Protein AF-A0A3D4UZE2-F1 (afdb_monomer_lite)

Radius of gyration: 35.4 Å; chains: 1; bounding box: 79×52×105 Å

pLDDT: mean 75.67, std 17.67, range [33.53, 96.75]

Structure (mmCIF, N/CA/C/O backbone):
data_AF-A0A3D4UZE2-F1
#
_entry.id   AF-A0A3D4UZE2-F1
#
loop_
_atom_site.group_PDB
_atom_site.id
_atom_site.type_symbol
_atom_site.label_atom_id
_atom_site.label_alt_id
_atom_site.label_comp_id
_atom_site.label_asym_id
_atom_site.label_entity_id
_atom_site.label_seq_id
_atom_site.pdbx_PDB_ins_code
_atom_site.Cartn_x
_atom_site.Cartn_y
_atom_site.Cartn_z
_atom_site.occupancy
_atom_site.B_iso_or_equiv
_atom_site.auth_seq_id
_atom_site.auth_comp_id
_atom_site.auth_asym_id
_atom_site.auth_atom_id
_atom_site.pdbx_PDB_model_num
ATOM 1 N N . MET A 1 1 ? -0.664 -8.546 67.412 1.00 40.94 1 MET A N 1
ATOM 2 C CA . MET A 1 1 ? -1.038 -7.892 66.141 1.00 40.94 1 MET A CA 1
ATOM 3 C C . MET A 1 1 ? -1.901 -8.887 65.388 1.00 40.94 1 MET A C 1
ATOM 5 O O . MET A 1 1 ? -1.570 -10.061 65.392 1.00 40.94 1 MET A O 1
ATOM 9 N N . SER A 1 2 ? -3.060 -8.429 64.946 1.00 35.88 2 SER A N 1
ATOM 10 C CA . SER A 1 2 ? -4.273 -9.173 64.600 1.00 35.88 2 SER A CA 1
ATOM 11 C C . SER A 1 2 ? -4.168 -10.153 63.427 1.00 35.88 2 SER A C 1
ATOM 13 O O . SER A 1 2 ? -3.567 -9.848 62.402 1.00 35.88 2 SER A O 1
ATOM 15 N N . ASP A 1 3 ? -4.858 -11.278 63.619 1.00 46.62 3 ASP A N 1
ATOM 16 C CA . ASP A 1 3 ? -5.467 -12.181 62.633 1.00 46.62 3 ASP A CA 1
ATOM 17 C C . ASP A 1 3 ? -6.435 -11.431 61.687 1.00 46.62 3 ASP A C 1
ATOM 19 O O . ASP A 1 3 ? -6.849 -10.333 62.048 1.00 46.62 3 ASP A O 1
ATOM 23 N N . PHE A 1 4 ? -6.775 -11.999 60.519 1.00 36.69 4 PHE A N 1
ATOM 24 C CA . PHE A 1 4 ? -8.114 -11.986 59.884 1.00 36.69 4 PHE A CA 1
ATOM 25 C C . PHE A 1 4 ? -8.069 -12.527 58.436 1.00 36.69 4 PHE A C 1
ATOM 27 O O . PHE A 1 4 ? -7.821 -11.793 57.481 1.00 36.69 4 PHE A O 1
ATOM 34 N N . VAL A 1 5 ? -8.371 -13.826 58.311 1.00 39.75 5 VAL A N 1
ATOM 35 C CA . VAL A 1 5 ? -9.307 -14.506 57.375 1.00 39.75 5 VAL A CA 1
ATOM 36 C C . VAL A 1 5 ? -8.745 -15.884 56.996 1.00 39.75 5 VAL A C 1
ATOM 38 O O . VAL A 1 5 ? -8.094 -16.082 55.972 1.00 39.75 5 VAL A O 1
ATOM 41 N N . SER A 1 6 ? -9.039 -16.852 57.865 1.00 43.53 6 SER A N 1
ATOM 42 C CA . SER A 1 6 ? -8.991 -18.290 57.616 1.00 43.53 6 SER A CA 1
ATOM 43 C C . SER A 1 6 ? -10.393 -18.805 57.260 1.00 43.53 6 SER A C 1
ATOM 45 O O . SER A 1 6 ? -11.418 -18.256 57.667 1.00 43.53 6 SER A O 1
ATOM 47 N N . VAL A 1 7 ? -10.421 -19.852 56.438 1.00 47.06 7 VAL A N 1
ATOM 48 C CA . VAL A 1 7 ? -11.611 -20.551 55.936 1.00 47.06 7 VAL A CA 1
ATOM 49 C C . VAL A 1 7 ? -12.305 -21.304 57.079 1.00 47.06 7 VAL A C 1
ATOM 51 O O . VAL A 1 7 ? -11.674 -22.124 57.739 1.00 47.06 7 VAL A O 1
ATOM 54 N N . ILE A 1 8 ? -13.607 -21.076 57.285 1.00 46.38 8 ILE A N 1
ATOM 55 C CA . ILE A 1 8 ? -14.438 -21.847 58.225 1.00 46.38 8 ILE A CA 1
ATOM 56 C C . ILE A 1 8 ? -15.387 -22.746 57.426 1.00 46.38 8 ILE A C 1
ATOM 58 O O . ILE A 1 8 ? -16.288 -22.264 56.740 1.00 46.38 8 ILE A O 1
ATOM 62 N N . THR A 1 9 ? -15.206 -24.061 57.531 1.00 47.00 9 THR A N 1
ATOM 63 C CA . THR A 1 9 ? -16.204 -25.066 57.130 1.00 47.00 9 THR A CA 1
ATOM 64 C C . THR A 1 9 ? -17.228 -25.280 58.255 1.00 47.00 9 THR A C 1
ATOM 66 O O . THR A 1 9 ? -16.824 -25.350 59.417 1.00 47.00 9 THR A O 1
ATOM 69 N N . PRO A 1 10 ? -18.535 -25.402 57.958 1.00 45.56 10 PRO A N 1
ATOM 70 C CA . PRO A 1 10 ? -19.571 -25.539 58.981 1.00 45.56 10 PRO A CA 1
ATOM 71 C C . PRO A 1 10 ? -19.614 -26.941 59.614 1.00 45.56 10 PRO A C 1
ATOM 73 O O . PRO A 1 10 ? -19.421 -27.955 58.948 1.00 45.56 10 PRO A O 1
ATOM 76 N N . ASN A 1 11 ? -19.890 -26.953 60.919 1.00 48.25 11 ASN A N 1
ATOM 77 C CA . ASN A 1 11 ? -19.971 -28.113 61.808 1.00 48.25 11 ASN A CA 1
ATOM 78 C C . ASN A 1 11 ? -21.317 -28.859 61.640 1.00 48.25 11 ASN A C 1
ATOM 80 O O . ASN A 1 11 ? -22.344 -28.219 61.416 1.00 48.25 11 ASN A O 1
ATOM 84 N N . THR A 1 12 ? -21.325 -30.191 61.746 1.00 46.25 12 THR A N 1
ATOM 85 C CA . THR A 1 12 ? -22.449 -31.077 61.354 1.00 46.25 12 THR A CA 1
ATOM 86 C C . THR A 1 12 ? -23.267 -31.660 62.515 1.00 46.25 12 THR A C 1
ATOM 88 O O . THR A 1 12 ? -23.916 -32.686 62.332 1.00 46.25 12 THR A O 1
ATOM 91 N N . ASP A 1 13 ? -23.274 -31.043 63.697 1.00 46.16 13 ASP A N 1
ATOM 92 C CA . ASP A 1 13 ? -24.052 -31.535 64.845 1.00 46.16 13 ASP A CA 1
ATOM 93 C C . ASP A 1 13 ? -25.051 -30.473 65.343 1.00 46.16 13 ASP A C 1
ATOM 95 O O . ASP A 1 13 ? -24.675 -29.329 65.602 1.00 46.16 13 ASP A O 1
ATOM 99 N N . LEU A 1 14 ? -26.338 -30.838 65.409 1.00 51.81 14 LEU A N 1
ATOM 100 C CA . LEU A 1 14 ? -27.486 -29.939 65.623 1.00 51.81 14 LEU A CA 1
ATOM 101 C C . LEU A 1 14 ? -28.420 -30.381 66.763 1.00 51.81 14 LEU A C 1
ATOM 103 O O . LEU A 1 14 ? -29.580 -29.970 66.797 1.00 51.81 14 LEU A O 1
ATOM 107 N N . THR A 1 15 ? -27.960 -31.177 67.729 1.00 44.72 15 THR A N 1
ATOM 108 C CA . THR A 1 15 ? -28.804 -31.521 68.887 1.00 44.72 15 THR A CA 1
ATOM 109 C C . THR A 1 15 ? -28.366 -30.804 70.161 1.00 44.72 15 THR A C 1
ATOM 111 O O . THR A 1 15 ? -27.545 -31.317 70.916 1.00 44.72 15 THR A O 1
ATOM 114 N N . VAL A 1 16 ? -28.969 -29.643 70.442 1.00 45.28 16 VAL A N 1
ATOM 115 C CA . VAL A 1 16 ? -29.020 -29.063 71.797 1.00 45.28 16 VAL A CA 1
ATOM 116 C C . VAL A 1 16 ? -30.455 -28.631 72.101 1.00 45.28 16 VAL A C 1
ATOM 118 O O . VAL A 1 16 ? -31.067 -27.889 71.336 1.00 45.28 16 VAL A O 1
ATOM 121 N N . ALA A 1 17 ? -30.986 -29.153 73.208 1.00 40.53 17 ALA A N 1
ATOM 122 C CA . ALA A 1 17 ? -32.319 -28.878 73.726 1.00 40.53 17 ALA A CA 1
ATOM 123 C C . ALA A 1 17 ? -32.398 -27.495 74.399 1.00 40.53 17 ALA A C 1
ATOM 125 O O . ALA A 1 17 ? -31.456 -27.056 75.056 1.00 40.53 17 ALA A O 1
ATOM 126 N N . ASP A 1 18 ? -33.546 -26.844 74.214 1.00 46.62 18 ASP A N 1
ATOM 127 C CA . ASP A 1 18 ? -33.906 -25.507 74.692 1.00 46.62 18 ASP A CA 1
ATOM 128 C C . ASP A 1 18 ? -33.905 -25.417 76.232 1.00 46.62 18 ASP A C 1
ATOM 130 O O . ASP A 1 18 ? -34.499 -26.255 76.914 1.00 46.62 18 ASP A O 1
ATOM 134 N N . PHE A 1 19 ? -33.247 -24.396 76.783 1.00 43.22 19 PHE A N 1
ATOM 135 C CA . PHE A 1 19 ? -33.222 -24.096 78.214 1.00 43.22 19 PHE A CA 1
ATOM 136 C C . PHE A 1 19 ? -33.948 -22.761 78.429 1.00 43.22 19 PHE A C 1
ATOM 138 O O . PHE A 1 19 ? -33.404 -21.715 78.082 1.00 43.22 19 PHE A O 1
ATOM 145 N N . ASP A 1 20 ? -35.166 -22.841 78.995 1.00 49.12 20 ASP A N 1
ATOM 146 C CA . ASP A 1 20 ? -35.721 -21.949 80.044 1.00 49.12 20 ASP A CA 1
ATOM 147 C C . ASP A 1 20 ? -37.202 -21.497 79.906 1.00 49.12 20 ASP A C 1
ATOM 149 O O . ASP A 1 20 ? -37.584 -20.406 80.330 1.00 49.12 20 ASP A O 1
ATOM 153 N N . GLY A 1 21 ? -38.102 -22.331 79.360 1.00 54.25 21 GLY A N 1
ATOM 154 C CA . GLY A 1 21 ? -39.552 -22.194 79.622 1.00 54.25 21 GLY A CA 1
ATOM 155 C C . GLY A 1 21 ? -40.217 -20.877 79.175 1.00 54.25 21 GLY A C 1
ATOM 156 O O . GLY A 1 21 ? -41.288 -20.520 79.673 1.00 54.25 21 GLY A O 1
ATOM 157 N N . ARG A 1 22 ? -39.616 -20.157 78.223 1.00 48.03 22 ARG A N 1
ATOM 158 C CA . ARG A 1 22 ? -40.170 -18.986 77.523 1.00 48.03 22 ARG A CA 1
ATOM 159 C C . ARG A 1 22 ? -39.874 -19.156 76.028 1.00 48.03 22 ARG A C 1
ATOM 161 O O . ARG A 1 22 ? -38.718 -19.258 75.648 1.00 48.03 22 ARG A O 1
ATOM 168 N N . GLY A 1 23 ? -40.912 -19.232 75.191 1.00 47.78 23 GLY A N 1
ATOM 169 C CA . GLY A 1 23 ? -40.798 -19.652 73.785 1.00 47.78 23 GLY A CA 1
ATOM 170 C C . GLY A 1 23 ? -39.830 -18.802 72.933 1.00 47.78 23 GLY A C 1
ATOM 171 O O . GLY A 1 23 ? -39.961 -17.575 72.914 1.00 47.78 23 GLY A O 1
ATOM 172 N N . PRO A 1 24 ? -38.889 -19.411 72.185 1.00 42.28 24 PRO A N 1
ATOM 173 C CA . PRO A 1 24 ? -37.858 -18.675 71.455 1.00 42.28 24 PRO A CA 1
ATOM 174 C C . PRO A 1 24 ? -38.358 -18.081 70.119 1.00 42.28 24 PRO A C 1
ATOM 176 O O . PRO A 1 24 ? -38.278 -18.685 69.055 1.00 42.28 24 PRO A O 1
ATOM 179 N N . GLY A 1 25 ? -38.839 -16.836 70.203 1.00 45.84 25 GLY A N 1
ATOM 180 C CA . GLY A 1 25 ? -38.939 -15.815 69.135 1.00 45.84 25 GLY A CA 1
ATOM 181 C C . GLY A 1 25 ? -38.760 -14.383 69.682 1.00 45.84 25 GLY A C 1
ATOM 182 O O . GLY A 1 25 ? -38.906 -13.396 68.967 1.00 45.84 25 GLY A O 1
ATOM 183 N N . THR A 1 26 ? -38.446 -14.282 70.977 1.00 49.28 26 THR A N 1
ATOM 184 C CA . THR A 1 26 ? -38.425 -13.072 71.811 1.00 49.28 26 THR A CA 1
ATOM 185 C C . THR A 1 26 ? -37.029 -12.779 72.382 1.00 49.28 26 THR A C 1
ATOM 187 O O . THR A 1 26 ? -36.910 -12.126 73.415 1.00 49.28 26 THR A O 1
ATOM 190 N N . SER A 1 27 ? -35.961 -13.273 71.744 1.00 47.19 27 SER A N 1
ATOM 191 C CA . SER A 1 27 ? -34.578 -12.983 72.151 1.00 47.19 27 SER A CA 1
ATOM 192 C C . SER A 1 27 ? -34.106 -11.641 71.582 1.00 47.19 27 SER A C 1
ATOM 194 O O . SER A 1 27 ? -34.244 -11.366 70.391 1.00 47.19 27 SER A O 1
ATOM 196 N N . THR A 1 28 ? -33.548 -10.800 72.451 1.00 47.91 28 THR A N 1
ATOM 197 C CA . THR A 1 28 ? -33.186 -9.394 72.212 1.00 47.91 28 THR A CA 1
ATOM 198 C C . THR A 1 28 ? -31.735 -9.180 71.760 1.00 47.91 28 THR A C 1
ATOM 200 O O . THR A 1 28 ? -31.223 -8.073 71.893 1.00 47.91 28 THR A O 1
ATOM 203 N N . ASN A 1 29 ? -31.066 -10.194 71.200 1.00 39.06 29 ASN A N 1
ATOM 204 C CA . ASN A 1 29 ? -29.722 -10.061 70.621 1.00 39.06 29 ASN A CA 1
ATOM 205 C C . ASN A 1 29 ? -29.715 -10.489 69.143 1.00 39.06 29 ASN A C 1
ATOM 207 O O . ASN A 1 29 ? -29.875 -11.665 68.821 1.00 39.06 29 ASN A O 1
ATOM 211 N N . LEU A 1 30 ? -29.521 -9.521 68.239 1.00 53.62 30 LEU A N 1
ATOM 212 C CA . LEU A 1 30 ? -29.340 -9.754 66.805 1.00 53.62 30 LEU A CA 1
ATOM 213 C C . LEU A 1 30 ? -27.935 -10.310 66.533 1.00 53.62 30 LEU A C 1
ATOM 215 O O . LEU A 1 30 ? -26.951 -9.591 66.677 1.00 53.62 30 LEU A O 1
ATOM 219 N N . SER A 1 31 ? -27.850 -11.544 66.039 1.00 43.22 31 SER A N 1
ATOM 220 C CA . SER A 1 31 ? -26.671 -12.035 65.317 1.00 43.22 31 SER A CA 1
ATOM 221 C C . SER A 1 31 ? -27.107 -12.621 63.976 1.00 43.22 31 SER A C 1
ATOM 223 O O . SER A 1 31 ? -27.187 -13.829 63.765 1.00 43.22 31 SER A O 1
ATOM 225 N N . THR A 1 32 ? -27.476 -11.730 63.058 1.00 53.12 32 THR A N 1
ATOM 226 C CA . THR A 1 32 ? -27.589 -12.042 61.631 1.00 53.12 32 THR A CA 1
ATOM 227 C C . THR A 1 32 ? -26.187 -12.018 61.031 1.00 53.12 32 THR A C 1
ATOM 229 O O . THR A 1 32 ? -25.699 -10.956 60.645 1.00 53.12 32 THR A O 1
ATOM 232 N N . GLY A 1 33 ? -25.534 -13.180 60.999 1.00 43.62 33 GLY A N 1
ATOM 233 C CA . GLY A 1 33 ? -24.255 -13.379 60.317 1.00 43.62 33 GLY A CA 1
ATOM 234 C C . GLY A 1 33 ? -24.342 -13.131 58.803 1.00 43.62 33 GLY A C 1
ATOM 235 O O . GLY A 1 33 ? -25.412 -13.214 58.199 1.00 43.62 33 GLY A O 1
ATOM 236 N N . ASP A 1 34 ? -23.189 -12.807 58.220 1.00 51.16 34 ASP A N 1
ATOM 237 C CA . ASP A 1 34 ? -22.900 -12.230 56.897 1.00 51.16 34 ASP A CA 1
ATOM 238 C C . ASP A 1 34 ? -23.260 -13.098 55.665 1.00 51.16 34 ASP A C 1
ATOM 240 O O . ASP A 1 34 ? -22.449 -13.360 54.782 1.00 51.16 34 ASP A O 1
ATOM 244 N N . ILE A 1 35 ? -24.504 -13.577 55.582 1.00 48.84 35 ILE A N 1
ATOM 245 C CA . ILE A 1 35 ? -25.019 -14.306 54.415 1.00 48.84 35 ILE A CA 1
ATOM 246 C C . ILE A 1 35 ? -26.407 -13.762 54.081 1.00 48.84 35 ILE A C 1
ATOM 248 O O . ILE A 1 35 ? -27.448 -14.352 54.380 1.00 48.84 35 ILE A O 1
ATOM 252 N N . ARG A 1 36 ? -26.448 -12.590 53.442 1.00 50.72 36 ARG A N 1
ATOM 253 C CA . ARG A 1 36 ? -27.694 -12.095 52.845 1.00 50.72 36 ARG A CA 1
ATOM 254 C C . ARG A 1 36 ? -28.029 -12.979 51.641 1.00 50.72 36 ARG A C 1
ATOM 256 O O . ARG A 1 36 ? -27.318 -12.952 50.637 1.00 50.72 36 ARG A O 1
ATOM 263 N N . ARG A 1 37 ? -29.123 -13.748 51.712 1.00 53.97 37 ARG A N 1
ATOM 264 C CA . ARG A 1 37 ? -29.708 -14.408 50.530 1.00 53.97 37 ARG A CA 1
ATOM 265 C C . ARG A 1 37 ? -29.979 -13.346 49.462 1.00 53.97 37 ARG A C 1
ATOM 267 O O . ARG A 1 37 ? -30.796 -12.452 49.669 1.00 53.97 37 ARG A O 1
ATOM 274 N N . LYS A 1 38 ? -29.289 -13.443 48.325 1.00 52.91 38 LYS A N 1
ATOM 275 C CA . LYS A 1 38 ? -29.580 -12.636 47.136 1.00 52.91 38 LYS A CA 1
ATOM 276 C C . LYS A 1 38 ? -30.930 -13.093 46.576 1.00 52.91 38 LYS A C 1
ATOM 278 O O . LYS A 1 38 ? -31.112 -14.275 46.297 1.00 52.91 38 LYS A O 1
ATOM 283 N N . TYR A 1 39 ? -31.882 -12.176 46.438 1.00 51.94 39 TYR A N 1
ATOM 284 C CA . TYR A 1 39 ? -33.164 -12.464 45.797 1.00 51.94 39 TYR A CA 1
ATOM 285 C C . TYR A 1 39 ? -32.958 -12.599 44.281 1.00 51.94 39 TYR A C 1
ATOM 287 O O . TYR A 1 39 ? -32.461 -11.679 43.635 1.00 51.94 39 TYR A O 1
ATOM 295 N N . ASN A 1 40 ? -33.321 -13.753 43.711 1.00 52.34 40 ASN A N 1
ATOM 296 C CA . ASN A 1 40 ? -33.312 -13.977 42.266 1.00 52.34 40 ASN A CA 1
ATOM 297 C C . ASN A 1 40 ? -34.583 -13.373 41.648 1.00 52.34 40 ASN A C 1
ATOM 299 O O . ASN A 1 40 ? -35.653 -13.977 41.699 1.00 52.34 40 ASN A O 1
ATOM 303 N N . PHE A 1 41 ? -34.464 -12.173 41.080 1.00 49.47 41 PHE A N 1
ATOM 304 C CA . PHE A 1 41 ? -35.552 -11.504 40.357 1.00 49.47 41 PHE A CA 1
ATOM 305 C C . PHE A 1 41 ? -35.602 -11.859 38.863 1.00 49.47 41 PHE A C 1
ATOM 307 O O . PHE A 1 41 ? -36.464 -11.342 38.158 1.00 49.47 41 PHE A O 1
ATOM 314 N N . GLY A 1 42 ? -34.730 -12.750 38.372 1.00 58.66 42 GLY A N 1
ATOM 315 C CA . GLY A 1 42 ? -34.595 -13.048 36.942 1.00 58.66 42 GLY A CA 1
ATOM 316 C C . GLY A 1 42 ? -35.884 -13.531 36.269 1.00 58.66 42 GLY A C 1
ATOM 317 O O . GLY A 1 42 ? -36.120 -13.209 35.111 1.00 58.66 42 GLY A O 1
ATOM 318 N N . SER A 1 43 ? -36.762 -14.230 36.996 1.00 55.06 43 SER A N 1
ATOM 319 C CA . SER A 1 43 ? -38.064 -14.675 36.473 1.00 55.06 43 SER A CA 1
ATOM 320 C C . SER A 1 43 ? -39.180 -13.632 36.603 1.00 55.06 43 SER A C 1
ATOM 322 O O . SER A 1 43 ? -40.114 -13.641 35.805 1.00 55.06 43 SER A O 1
ATOM 324 N N . ARG A 1 44 ? -39.082 -12.698 37.558 1.00 51.84 44 ARG A N 1
ATOM 325 C CA . ARG A 1 44 ? -40.130 -11.695 37.843 1.00 51.84 44 ARG A CA 1
ATOM 326 C C . ARG A 1 44 ? -40.057 -10.455 36.955 1.00 51.84 44 ARG A C 1
ATOM 328 O O . ARG A 1 44 ? -41.016 -9.700 36.883 1.00 51.84 44 ARG A O 1
ATOM 335 N N . VAL A 1 45 ? -38.949 -10.260 36.239 1.00 51.88 45 VAL A N 1
ATOM 336 C CA . VAL A 1 45 ? -38.840 -9.217 35.203 1.00 51.88 45 VAL A CA 1
ATOM 337 C C . VAL A 1 45 ? -39.753 -9.527 34.003 1.00 51.88 45 VAL A C 1
ATOM 339 O O . VAL A 1 45 ? -40.195 -8.607 33.327 1.00 51.88 45 VAL A O 1
ATOM 342 N N . SER A 1 46 ? -40.109 -10.801 33.783 1.00 50.28 46 SER A N 1
ATOM 343 C CA . SER A 1 46 ? -41.003 -11.226 32.692 1.00 50.28 46 SER A CA 1
ATOM 344 C C . SER A 1 46 ? -42.499 -10.962 32.933 1.00 50.28 46 SER A C 1
ATOM 346 O O . SER A 1 46 ? -43.285 -11.067 31.996 1.00 50.28 46 SER A O 1
ATOM 348 N N . GLU A 1 47 ? -42.898 -10.593 34.158 1.00 49.81 47 GLU A N 1
ATOM 349 C CA . GLU A 1 47 ? -44.294 -10.266 34.501 1.00 49.81 47 GLU A CA 1
ATOM 350 C C . GLU A 1 47 ? -44.667 -8.807 34.175 1.00 49.81 47 GLU A C 1
ATOM 352 O O . GLU A 1 47 ? -45.846 -8.450 34.192 1.00 49.81 47 GLU A O 1
ATOM 357 N N . LEU A 1 48 ? -43.690 -7.951 33.848 1.00 52.44 48 LEU A N 1
ATOM 358 C CA . LEU A 1 48 ? -43.970 -6.634 33.275 1.00 52.44 48 LEU A CA 1
ATOM 359 C C . LEU A 1 48 ? -44.435 -6.821 31.827 1.00 52.44 48 LEU A C 1
ATOM 361 O O . LEU A 1 48 ? -43.804 -7.544 31.066 1.00 52.44 48 LEU A O 1
ATOM 365 N N . SER A 1 49 ? -45.527 -6.158 31.443 1.00 56.81 49 SER A N 1
ATOM 366 C CA . SER A 1 49 ? -46.100 -6.161 30.091 1.00 56.81 49 SER A CA 1
ATOM 367 C C . SER A 1 49 ? -45.078 -5.717 29.024 1.00 56.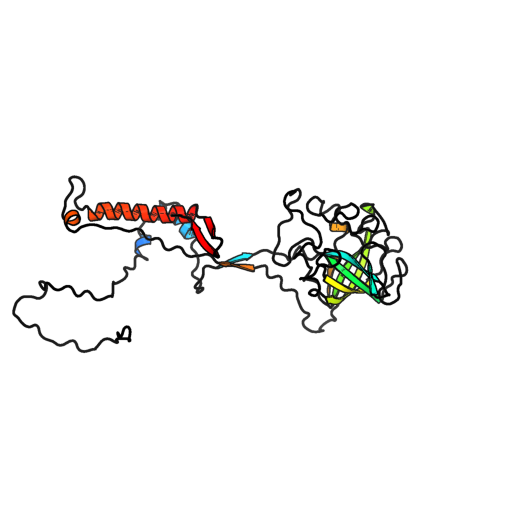81 49 SER A C 1
ATOM 369 O O . SER A 1 49 ? -45.055 -4.564 28.599 1.00 56.81 49 SER A O 1
ATOM 371 N N . ILE A 1 50 ? -44.252 -6.657 28.549 1.00 54.78 50 ILE A N 1
ATOM 372 C CA . ILE A 1 50 ? -43.339 -6.501 27.406 1.00 54.78 50 ILE A CA 1
ATOM 373 C C . ILE A 1 50 ? -44.039 -5.884 26.172 1.00 54.78 50 ILE A C 1
ATOM 375 O O . ILE A 1 50 ? -43.392 -5.090 25.488 1.00 54.78 50 ILE A O 1
ATOM 379 N N . PRO A 1 51 ? -45.330 -6.162 25.858 1.00 56.47 51 PRO A N 1
ATOM 380 C CA . PRO A 1 51 ? -45.980 -5.535 24.703 1.00 56.47 51 PRO A CA 1
ATOM 381 C C . PRO A 1 51 ? -46.296 -4.037 24.851 1.00 56.47 51 PRO A C 1
ATOM 383 O O . PRO A 1 51 ? -46.536 -3.395 23.831 1.00 56.47 51 PRO A O 1
ATOM 386 N N . GLN A 1 52 ? -46.311 -3.463 26.060 1.00 60.72 52 GLN A N 1
ATOM 387 C CA . GLN A 1 52 ? -46.620 -2.035 26.253 1.00 60.72 52 GLN A CA 1
ATOM 388 C C . GLN A 1 52 ? -45.396 -1.121 26.257 1.00 60.72 52 GLN A C 1
ATOM 390 O O . GLN A 1 52 ? -45.563 0.091 26.128 1.00 60.72 52 GLN A O 1
ATOM 395 N N . ASP A 1 53 ? -44.190 -1.669 26.390 1.00 56.81 53 ASP A N 1
ATOM 396 C CA . ASP A 1 53 ? -43.003 -0.862 26.636 1.00 56.81 53 ASP A CA 1
ATOM 397 C C . ASP A 1 53 ? -41.983 -0.994 25.483 1.00 56.81 53 ASP A C 1
ATOM 399 O O . ASP A 1 53 ? -41.342 -2.043 25.315 1.00 56.81 53 ASP A O 1
ATOM 403 N N . PRO A 1 54 ? -41.825 0.048 24.641 1.00 63.69 54 PRO A N 1
ATOM 404 C CA . PRO A 1 54 ? -40.936 0.008 23.481 1.00 63.69 54 PRO A CA 1
ATOM 405 C C . PRO A 1 54 ? -39.469 -0.238 23.866 1.00 63.69 54 PRO A C 1
ATOM 407 O O . PRO A 1 54 ? -38.716 -0.773 23.044 1.00 63.69 54 PRO A O 1
ATOM 410 N N . PHE A 1 55 ? -39.079 0.077 25.107 1.00 60.59 55 PHE A N 1
ATOM 411 C CA . PHE A 1 55 ? -37.742 -0.177 25.638 1.00 60.59 55 PHE A CA 1
ATOM 412 C C . PHE A 1 55 ? -37.453 -1.677 25.789 1.00 60.59 55 PHE A C 1
ATOM 414 O O . PHE A 1 55 ? -36.437 -2.164 25.290 1.00 60.59 55 PHE A O 1
ATOM 421 N N . PHE A 1 56 ? -38.367 -2.449 26.388 1.00 58.56 56 PHE A N 1
ATOM 422 C CA . PHE A 1 56 ? -38.178 -3.894 26.569 1.00 58.56 56 PHE A CA 1
ATOM 423 C C . PHE A 1 56 ? -38.223 -4.662 25.240 1.00 58.56 56 PHE A C 1
ATOM 425 O O . PHE A 1 56 ? -37.507 -5.655 25.085 1.00 58.56 56 PHE A O 1
ATOM 432 N N . ARG A 1 57 ? -38.966 -4.168 24.234 1.00 65.69 57 ARG A N 1
ATOM 433 C CA . ARG A 1 57 ? -38.914 -4.710 22.862 1.00 65.69 57 ARG A CA 1
ATOM 434 C C . ARG A 1 57 ? -37.528 -4.534 22.243 1.00 65.69 57 ARG A C 1
ATOM 436 O O . ARG A 1 57 ? -36.976 -5.503 21.722 1.00 65.69 57 ARG A O 1
ATOM 443 N N . PHE A 1 58 ? -36.951 -3.336 22.333 1.00 68.44 58 PHE A N 1
ATOM 444 C CA . PHE A 1 58 ? -35.601 -3.075 21.831 1.00 68.44 58 PHE A CA 1
ATOM 445 C C . PHE A 1 58 ? -34.548 -3.879 22.601 1.00 68.44 58 PHE A C 1
ATOM 447 O O . PHE A 1 58 ? -33.718 -4.539 21.982 1.00 68.44 58 PHE A O 1
ATOM 454 N N . LEU A 1 59 ? -34.635 -3.921 23.933 1.00 64.00 59 LEU A N 1
ATOM 455 C CA . LEU A 1 59 ? -33.713 -4.676 24.783 1.00 64.00 59 LEU A CA 1
ATOM 456 C C . LEU A 1 59 ? -33.757 -6.185 24.501 1.00 64.00 59 LEU A C 1
ATOM 458 O O . LEU A 1 59 ? -32.717 -6.835 24.531 1.00 64.00 59 LEU A O 1
ATOM 462 N N . SER A 1 60 ? -34.933 -6.740 24.178 1.00 66.25 60 SER A N 1
ATOM 463 C CA . SER A 1 60 ? -35.067 -8.151 23.784 1.00 66.25 60 SER A CA 1
ATOM 464 C C . SER A 1 60 ? -34.410 -8.459 22.432 1.00 66.25 60 SER A C 1
ATOM 466 O O . SER A 1 60 ? -33.833 -9.530 22.259 1.00 66.25 60 SER A O 1
ATOM 468 N N . GLN A 1 61 ? -34.454 -7.514 21.485 1.00 68.06 61 GLN A N 1
ATOM 469 C CA . GLN A 1 61 ? -33.830 -7.653 20.164 1.00 68.06 61 GLN A CA 1
ATOM 470 C C . GLN A 1 61 ? -32.324 -7.357 20.199 1.00 68.06 61 GLN A C 1
ATOM 472 O O . GLN A 1 61 ? -31.562 -7.955 19.444 1.00 68.06 61 GLN A O 1
ATOM 477 N N . ALA A 1 62 ? -31.888 -6.478 21.103 1.00 63.34 62 ALA A N 1
ATOM 478 C CA . ALA A 1 62 ? -30.490 -6.138 21.360 1.00 63.34 62 ALA A CA 1
ATOM 479 C C . ALA A 1 62 ? -29.874 -6.967 22.507 1.00 63.34 62 ALA A C 1
ATOM 481 O O . ALA A 1 62 ? -28.802 -6.625 23.015 1.00 63.34 62 ALA A O 1
ATOM 482 N N . ALA A 1 63 ? -30.544 -8.044 22.936 1.00 59.84 63 ALA A N 1
ATOM 483 C CA . ALA A 1 63 ? -30.091 -8.873 24.041 1.00 59.84 63 ALA A CA 1
ATOM 484 C C . ALA A 1 63 ? -28.733 -9.500 23.697 1.00 59.84 63 ALA A C 1
ATOM 486 O O . ALA A 1 63 ? -28.594 -10.299 22.768 1.00 59.84 63 ALA A O 1
ATOM 487 N N . LYS A 1 64 ? -27.707 -9.117 24.459 1.00 57.84 64 LYS A N 1
ATOM 488 C CA . LYS A 1 64 ? -26.347 -9.631 24.297 1.00 57.84 64 LYS A CA 1
ATOM 489 C C . LYS A 1 64 ? -26.326 -11.110 24.687 1.00 57.84 64 LYS A C 1
ATOM 491 O O . LYS A 1 64 ? -26.802 -11.477 25.760 1.00 57.84 64 LYS A O 1
ATOM 496 N N . LYS A 1 65 ? -25.762 -11.963 23.828 1.00 64.31 65 LYS A N 1
ATOM 497 C CA . LYS A 1 65 ? -25.509 -13.364 24.181 1.00 64.31 65 LYS A CA 1
ATOM 498 C C . LYS A 1 65 ? -24.383 -13.419 25.221 1.00 64.31 65 LYS A C 1
ATOM 500 O O . LYS A 1 65 ? -23.368 -12.748 25.017 1.00 64.31 65 LYS A O 1
ATOM 505 N N . PRO A 1 66 ? -24.538 -14.185 26.314 1.00 51.56 66 PRO A N 1
ATOM 506 C CA . PRO A 1 66 ? -23.471 -14.342 27.290 1.00 51.56 66 PRO A CA 1
ATOM 507 C C . PRO A 1 66 ? -22.251 -14.973 26.610 1.00 51.56 66 PRO A C 1
ATOM 509 O O . PRO A 1 66 ? -22.377 -15.921 25.838 1.00 51.56 66 PRO A O 1
ATOM 512 N N . THR A 1 67 ? -21.087 -14.389 26.863 1.00 54.38 67 THR A N 1
ATOM 513 C CA . THR A 1 67 ? -19.770 -14.869 26.436 1.00 54.38 67 THR A CA 1
ATOM 514 C C . THR A 1 67 ? -18.917 -14.913 27.699 1.00 54.38 67 THR A C 1
ATOM 516 O O . THR A 1 67 ? -19.007 -13.984 28.498 1.00 54.38 67 THR A O 1
ATOM 519 N N . ASP A 1 68 ? -18.114 -15.959 27.894 1.00 45.09 68 ASP A N 1
ATOM 520 C CA . ASP A 1 68 ? -17.327 -16.194 29.122 1.00 45.09 68 ASP A CA 1
ATOM 521 C C . ASP A 1 68 ? -16.135 -15.226 29.317 1.00 45.09 68 ASP A C 1
ATOM 523 O O . ASP A 1 68 ? -15.233 -15.488 30.111 1.00 45.09 68 ASP A O 1
ATOM 527 N N . ASP A 1 69 ? -16.100 -14.096 28.604 1.00 48.28 69 ASP A N 1
ATOM 528 C CA . ASP A 1 69 ? -15.036 -13.101 28.746 1.00 48.28 69 ASP A CA 1
ATOM 529 C C . ASP A 1 69 ? -15.354 -12.160 29.929 1.00 48.28 69 ASP A C 1
ATOM 531 O O . ASP A 1 69 ? -16.407 -11.513 29.926 1.00 48.28 69 ASP A O 1
ATOM 535 N N . PRO A 1 70 ? -14.474 -12.045 30.946 1.00 52.03 70 PRO A N 1
ATOM 536 C CA . PRO A 1 70 ? -14.670 -11.143 32.084 1.00 52.03 70 PRO A CA 1
ATOM 537 C C . PRO A 1 70 ? -14.663 -9.654 31.703 1.00 52.03 70 PRO A C 1
ATOM 539 O O . PRO A 1 70 ? -14.960 -8.810 32.550 1.00 52.03 70 PRO A O 1
ATOM 542 N N . GLN A 1 71 ? -14.321 -9.309 30.458 1.00 46.03 71 GLN A N 1
ATOM 543 C CA . GLN A 1 71 ? -14.353 -7.943 29.944 1.00 46.03 71 GLN A CA 1
ATOM 544 C C . GLN A 1 71 ? -15.283 -7.832 28.734 1.00 46.03 71 GLN A C 1
ATOM 546 O O . GLN A 1 71 ? -15.253 -8.656 27.821 1.00 46.03 71 GLN A O 1
ATOM 551 N N . PHE A 1 72 ? -16.084 -6.762 28.684 1.00 48.28 72 PHE A N 1
ATOM 552 C CA . PHE A 1 72 ? -16.912 -6.470 27.518 1.00 48.28 72 PHE A CA 1
ATOM 553 C C . PHE A 1 72 ? -16.019 -5.991 26.367 1.00 48.28 72 PHE A C 1
ATOM 555 O O . PHE A 1 72 ? -15.669 -4.816 26.297 1.00 48.28 72 PHE A O 1
ATOM 562 N N . LYS A 1 73 ? -15.627 -6.895 25.467 1.00 53.62 73 LYS A N 1
ATOM 563 C CA . LYS A 1 73 ? -14.889 -6.544 24.248 1.00 53.62 73 LYS A CA 1
ATOM 564 C C . LYS A 1 73 ? -15.858 -6.356 23.092 1.00 53.62 73 LYS A C 1
ATOM 566 O O . LYS A 1 73 ? -16.704 -7.214 22.841 1.00 53.62 73 LYS A O 1
ATOM 571 N N . TYR A 1 74 ? -15.720 -5.256 22.363 1.00 55.47 74 TYR A N 1
ATOM 572 C CA . TYR A 1 74 ? -16.335 -5.114 21.048 1.00 55.47 74 TYR A CA 1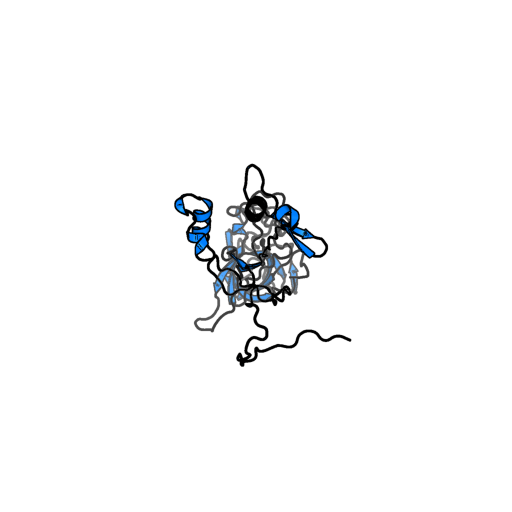
ATOM 573 C C . TYR A 1 74 ? -15.232 -5.178 19.999 1.00 55.47 74 TYR A C 1
ATOM 575 O O . TYR A 1 74 ? -14.266 -4.419 20.025 1.00 55.47 74 TYR A O 1
ATOM 583 N N . THR A 1 75 ? -15.363 -6.134 19.087 1.00 52.41 75 THR A N 1
ATOM 584 C CA . THR A 1 75 ? -14.494 -6.241 17.920 1.00 52.41 75 THR A CA 1
ATOM 585 C C . THR A 1 75 ? -15.060 -5.340 16.835 1.00 52.41 75 THR A C 1
ATOM 587 O O . THR A 1 75 ? -16.067 -5.682 16.208 1.00 52.41 75 THR A O 1
ATOM 590 N N . GLU A 1 76 ? -14.440 -4.187 16.603 1.00 54.62 76 GLU A N 1
ATOM 591 C CA . GLU A 1 76 ? -14.718 -3.428 15.387 1.00 54.62 76 GLU A CA 1
ATOM 592 C C . GLU A 1 76 ? -13.976 -4.106 14.229 1.00 54.62 76 GLU A C 1
ATOM 594 O O . GLU A 1 76 ? -12.768 -4.328 14.307 1.00 54.62 76 GLU A O 1
ATOM 599 N N . LYS A 1 77 ? -14.703 -4.474 13.168 1.00 54.09 77 LYS A N 1
ATOM 600 C CA . LYS A 1 77 ? -14.113 -5.031 11.948 1.00 54.09 77 LYS A CA 1
ATOM 601 C C . LYS A 1 77 ? -13.821 -3.891 10.979 1.00 54.09 77 LYS A C 1
ATOM 603 O O . LYS A 1 77 ? -14.742 -3.363 10.358 1.00 54.09 77 LYS A O 1
ATOM 608 N N . ARG A 1 78 ? -12.545 -3.563 10.797 1.00 56.88 78 ARG A N 1
ATOM 609 C CA . ARG A 1 78 ? -12.063 -2.622 9.779 1.00 56.88 78 ARG A CA 1
ATOM 610 C C . ARG A 1 78 ? -11.412 -3.403 8.633 1.00 56.88 78 ARG A C 1
ATOM 612 O O . ARG A 1 78 ? -10.229 -3.718 8.717 1.00 56.88 78 ARG A O 1
ATOM 619 N N . PRO A 1 79 ? -12.158 -3.785 7.579 1.00 52.09 79 PRO A N 1
ATOM 620 C CA . PRO A 1 79 ? -11.562 -4.478 6.441 1.00 52.09 79 PRO A CA 1
ATOM 621 C C . PRO A 1 79 ? -10.557 -3.566 5.720 1.00 52.09 79 PRO A C 1
ATOM 623 O O . PRO A 1 79 ? -10.898 -2.442 5.358 1.00 52.09 79 PRO A O 1
ATOM 626 N N . SER A 1 80 ? -9.336 -4.059 5.508 1.00 55.19 80 SER A N 1
ATOM 627 C CA . SER A 1 80 ? -8.244 -3.352 4.814 1.00 55.19 80 SER A CA 1
ATOM 628 C C . SER A 1 80 ? -7.801 -4.079 3.524 1.00 55.19 80 SER A C 1
ATOM 630 O O . SER A 1 80 ? -6.960 -3.597 2.763 1.00 55.19 80 SER A O 1
ATOM 632 N N . PHE A 1 81 ? -8.457 -5.198 3.178 1.00 54.50 81 PHE A N 1
ATOM 633 C CA . PHE A 1 81 ? -8.118 -6.041 2.021 1.00 54.50 81 PHE A CA 1
ATOM 634 C C . PHE A 1 81 ? -8.105 -5.308 0.667 1.00 54.50 81 PHE A C 1
ATOM 636 O O . PHE A 1 81 ? -7.428 -5.745 -0.258 1.00 54.50 81 PHE A O 1
ATOM 643 N N . ASN A 1 82 ? -8.827 -4.197 0.547 1.00 55.94 82 ASN A N 1
ATOM 644 C CA . ASN A 1 82 ? -8.968 -3.389 -0.663 1.00 55.94 82 ASN A CA 1
ATOM 645 C C . ASN A 1 82 ? -7.904 -2.287 -0.826 1.00 55.94 82 ASN A C 1
ATOM 647 O O . ASN A 1 82 ? -7.900 -1.625 -1.859 1.00 55.94 82 ASN A O 1
ATOM 651 N N . LYS A 1 83 ? -7.011 -2.074 0.150 1.00 69.75 83 LYS A N 1
ATOM 652 C CA . LYS A 1 83 ? -6.029 -0.973 0.114 1.00 69.75 83 LYS A CA 1
ATOM 653 C C . LYS A 1 83 ? -4.588 -1.396 -0.160 1.00 69.75 83 LYS A C 1
ATOM 655 O O . LYS A 1 83 ? -3.695 -0.596 0.036 1.00 69.75 83 LYS A O 1
ATOM 660 N N . ARG A 1 84 ? -4.333 -2.624 -0.617 1.00 81.56 84 ARG A N 1
ATOM 661 C CA . ARG A 1 84 ? -2.970 -3.160 -0.830 1.00 81.56 84 ARG A CA 1
ATOM 662 C C . ARG A 1 84 ? -2.275 -2.538 -2.045 1.00 81.56 84 ARG A C 1
ATOM 664 O O . ARG A 1 84 ? -2.097 -3.195 -3.071 1.00 81.56 84 ARG A O 1
ATOM 671 N N . TYR A 1 85 ? -1.911 -1.272 -1.917 1.00 90.31 85 TYR A N 1
ATOM 672 C CA . TYR A 1 85 ? -1.173 -0.515 -2.909 1.00 90.31 85 TYR A CA 1
ATOM 673 C C . TYR A 1 85 ? -0.129 0.378 -2.247 1.00 90.31 85 TYR A C 1
ATOM 675 O O . TYR A 1 85 ? -0.220 0.712 -1.067 1.00 90.31 85 TYR A O 1
ATOM 683 N N . ALA A 1 86 ? 0.876 0.755 -3.024 1.00 93.19 86 ALA A N 1
ATOM 684 C CA . ALA A 1 86 ? 1.905 1.705 -2.624 1.00 93.19 86 ALA A CA 1
ATOM 685 C C . ALA A 1 86 ? 2.352 2.525 -3.837 1.00 93.19 86 ALA A C 1
ATOM 687 O O . ALA A 1 86 ? 2.016 2.195 -4.975 1.00 93.19 86 ALA A O 1
ATOM 688 N N . TYR A 1 87 ? 3.127 3.570 -3.595 1.00 94.25 87 TYR A N 1
ATOM 689 C CA . TYR A 1 87 ? 3.737 4.413 -4.616 1.00 94.25 87 TYR A CA 1
ATOM 690 C C . TYR A 1 87 ? 5.254 4.224 -4.573 1.00 94.25 87 TYR A C 1
ATOM 692 O O . TYR A 1 87 ? 5.818 4.026 -3.493 1.00 94.25 87 TYR A O 1
ATOM 700 N N . VAL A 1 88 ? 5.901 4.270 -5.736 1.00 95.25 88 VAL A N 1
ATOM 701 C CA . VAL A 1 88 ? 7.367 4.297 -5.823 1.00 95.25 88 VAL A CA 1
ATOM 702 C C . VAL A 1 88 ? 7.815 5.720 -5.510 1.00 95.25 88 VAL A C 1
ATOM 704 O O . VAL A 1 88 ? 7.409 6.642 -6.213 1.00 95.25 88 VAL A O 1
ATOM 707 N N . MET A 1 89 ? 8.606 5.895 -4.453 1.00 93.31 89 MET A N 1
ATOM 708 C CA . MET A 1 89 ? 9.114 7.210 -4.032 1.00 93.31 89 MET A CA 1
ATOM 709 C C . MET A 1 89 ? 10.592 7.438 -4.348 1.00 93.31 89 MET A C 1
ATOM 711 O O . MET A 1 89 ? 11.073 8.556 -4.227 1.00 93.31 89 MET A O 1
ATOM 715 N N . GLY A 1 90 ? 11.311 6.370 -4.677 1.00 94.44 90 GLY A N 1
ATOM 716 C CA . GLY A 1 90 ? 12.753 6.380 -4.864 1.00 94.44 90 GLY A CA 1
ATOM 717 C C . GLY A 1 90 ? 13.257 5.012 -5.276 1.00 94.44 90 GLY A C 1
ATOM 718 O O . GLY A 1 90 ? 12.531 4.012 -5.189 1.00 94.44 90 GLY A O 1
ATOM 719 N N . TYR A 1 91 ? 14.517 4.956 -5.672 1.00 95.25 91 TYR A N 1
ATOM 720 C CA . TYR A 1 91 ? 15.214 3.714 -5.979 1.00 95.25 91 TYR A CA 1
ATOM 721 C C . TYR A 1 91 ? 16.686 3.798 -5.569 1.00 95.25 91 TYR A C 1
ATOM 723 O O . TYR A 1 91 ? 17.185 4.864 -5.225 1.00 95.25 91 TYR A O 1
ATOM 731 N N . VAL A 1 92 ? 17.363 2.652 -5.555 1.00 96.00 92 VAL A N 1
ATOM 732 C CA . VAL A 1 92 ? 18.808 2.568 -5.310 1.00 96.00 92 VAL A CA 1
ATOM 733 C C . VAL A 1 92 ? 19.510 2.320 -6.639 1.00 96.00 92 VAL A C 1
ATOM 735 O O . VAL A 1 92 ? 19.182 1.358 -7.340 1.00 96.00 92 VAL A O 1
ATOM 738 N N . GLN A 1 93 ? 20.473 3.175 -6.958 1.00 95.44 93 GLN A N 1
ATOM 739 C CA . GLN A 1 93 ? 21.300 3.118 -8.161 1.00 95.44 93 GLN A CA 1
ATOM 740 C C . GLN A 1 93 ? 22.325 1.981 -8.083 1.00 95.44 93 GLN A C 1
ATOM 742 O O . GLN A 1 93 ? 22.579 1.413 -7.015 1.00 95.44 93 GLN A O 1
ATOM 747 N N . ASN A 1 94 ? 22.945 1.639 -9.212 1.00 95.12 94 ASN A N 1
ATOM 748 C CA . ASN A 1 94 ? 23.924 0.547 -9.278 1.00 95.12 94 ASN A CA 1
ATOM 749 C C . ASN A 1 94 ? 25.161 0.775 -8.386 1.00 95.12 94 ASN A C 1
ATOM 751 O O . ASN A 1 94 ? 25.758 -0.173 -7.875 1.00 95.12 94 ASN A O 1
ATOM 755 N N . ASP A 1 95 ? 25.534 2.030 -8.141 1.00 93.69 95 ASP A N 1
ATOM 756 C CA . ASP A 1 95 ? 26.624 2.393 -7.227 1.00 93.69 95 ASP A CA 1
ATOM 757 C C . ASP A 1 95 ? 26.225 2.345 -5.735 1.00 93.69 95 ASP A C 1
ATOM 759 O O . ASP A 1 95 ? 27.050 2.603 -4.853 1.00 93.69 95 ASP A O 1
ATOM 763 N N . GLY A 1 96 ? 24.975 1.974 -5.444 1.00 92.69 96 GLY A N 1
ATOM 764 C CA . GLY A 1 96 ? 24.424 1.887 -4.099 1.00 92.69 96 GLY A CA 1
ATOM 765 C C . GLY A 1 96 ? 23.980 3.224 -3.510 1.00 92.69 96 GLY A C 1
ATOM 766 O O . GLY A 1 96 ? 23.663 3.247 -2.320 1.00 92.69 96 GLY A O 1
ATOM 767 N N . GLN A 1 97 ? 23.972 4.310 -4.290 1.00 94.62 97 GLN A N 1
ATOM 768 C CA . GLN A 1 97 ? 23.384 5.580 -3.869 1.00 94.62 97 GLN A CA 1
ATOM 769 C C . GLN A 1 97 ? 21.861 5.556 -4.001 1.00 94.62 97 GLN A C 1
ATOM 771 O O . GLN A 1 97 ? 21.295 4.842 -4.827 1.00 94.62 97 GLN A O 1
ATOM 776 N N . ASP A 1 98 ? 21.198 6.342 -3.158 1.00 94.62 98 ASP A N 1
ATOM 777 C CA . ASP A 1 98 ? 19.746 6.475 -3.177 1.00 94.62 98 ASP A CA 1
ATOM 778 C C . ASP A 1 98 ? 19.336 7.663 -4.047 1.00 94.62 98 ASP A C 1
ATOM 780 O O . ASP A 1 98 ? 19.878 8.758 -3.887 1.00 94.62 98 ASP A O 1
ATOM 784 N N . GLU A 1 99 ? 18.335 7.459 -4.899 1.00 94.25 99 GLU A N 1
ATOM 785 C CA . GLU A 1 99 ? 17.789 8.471 -5.798 1.00 94.25 99 GLU A CA 1
ATOM 786 C C . GLU A 1 99 ? 16.298 8.709 -5.507 1.00 94.25 99 GLU A C 1
ATOM 788 O O . GLU A 1 99 ? 15.492 7.775 -5.421 1.00 94.25 99 GLU A O 1
ATOM 793 N N . PHE A 1 100 ? 15.940 9.984 -5.343 1.00 92.50 100 PHE A N 1
ATOM 794 C CA . PHE A 1 100 ? 14.593 10.472 -4.997 1.00 92.50 100 PHE A CA 1
ATOM 795 C C . PHE A 1 100 ? 14.143 11.650 -5.884 1.00 92.50 100 PHE A C 1
ATOM 797 O O . PHE A 1 100 ? 12.979 12.054 -5.847 1.00 92.50 100 PHE A O 1
ATOM 804 N N . ALA A 1 101 ? 15.060 12.203 -6.678 1.00 91.81 101 ALA A N 1
ATOM 805 C CA . ALA A 1 101 ? 14.905 13.385 -7.515 1.00 91.81 101 ALA A CA 1
ATOM 806 C C . ALA A 1 101 ? 15.134 13.091 -9.012 1.00 91.81 101 ALA A C 1
ATOM 808 O O . ALA A 1 101 ? 15.306 14.021 -9.801 1.00 91.81 101 ALA A O 1
ATOM 809 N N . ASP A 1 102 ? 15.104 11.818 -9.405 1.00 92.75 102 ASP A N 1
ATOM 810 C CA . ASP A 1 102 ? 15.022 11.365 -10.791 1.00 92.75 102 ASP A CA 1
ATOM 811 C C . ASP A 1 102 ? 13.912 10.314 -10.914 1.00 92.75 102 ASP A C 1
ATOM 813 O O . ASP A 1 102 ? 13.694 9.503 -10.011 1.00 92.75 102 ASP A O 1
ATOM 817 N N . SER A 1 103 ? 13.166 10.359 -12.018 1.00 92.56 103 SER A N 1
ATOM 818 C CA . SER A 1 103 ? 12.121 9.380 -12.311 1.00 92.56 103 SER A CA 1
ATOM 819 C C . SER A 1 103 ? 12.610 8.224 -13.180 1.00 92.56 103 SER A C 1
ATOM 821 O O . SER A 1 103 ? 11.902 7.217 -13.276 1.00 92.56 103 SER A O 1
ATOM 823 N N . THR A 1 104 ? 13.782 8.359 -13.808 1.00 94.75 104 THR A N 1
ATOM 824 C CA . THR A 1 104 ? 14.349 7.382 -14.741 1.00 94.75 104 THR A CA 1
ATOM 825 C C . THR A 1 104 ? 14.569 6.038 -14.061 1.00 94.75 104 THR A C 1
ATOM 827 O O . THR A 1 104 ? 15.174 5.943 -13.002 1.00 94.75 104 THR A O 1
ATOM 830 N N . ILE A 1 105 ? 14.106 4.955 -14.679 1.00 94.44 105 ILE A N 1
ATOM 831 C CA . ILE A 1 105 ? 14.309 3.618 -14.116 1.00 94.44 105 ILE A CA 1
ATOM 832 C C . ILE A 1 105 ? 15.773 3.212 -14.310 1.00 94.44 105 ILE A C 1
ATOM 834 O O . ILE A 1 105 ? 16.290 3.278 -15.426 1.00 94.44 105 ILE A O 1
ATOM 838 N N . GLU A 1 106 ? 16.411 2.729 -13.248 1.00 95.19 106 GLU A N 1
ATOM 839 C CA . GLU A 1 106 ? 17.776 2.202 -13.273 1.00 95.19 106 GLU A CA 1
ATOM 840 C C . GLU A 1 106 ? 17.837 0.799 -12.659 1.00 95.19 106 GLU A C 1
ATOM 842 O O . GLU A 1 106 ? 17.273 0.534 -11.594 1.00 95.19 106 GLU A O 1
ATOM 847 N N . ALA A 1 107 ? 18.533 -0.109 -13.340 1.00 95.25 107 ALA A N 1
ATOM 848 C CA . ALA A 1 107 ? 18.822 -1.450 -12.864 1.00 95.25 107 ALA A CA 1
ATOM 849 C C . ALA A 1 107 ? 19.989 -1.448 -11.863 1.00 95.25 107 ALA A C 1
ATOM 851 O O . ALA A 1 107 ? 21.115 -1.072 -12.177 1.00 95.25 107 ALA A O 1
ATOM 852 N N . TYR A 1 108 ? 19.731 -1.947 -10.655 1.00 96.00 108 TYR A N 1
ATOM 853 C CA . TYR A 1 108 ? 20.693 -2.015 -9.553 1.00 96.00 108 TYR A CA 1
ATOM 854 C C . TYR A 1 108 ? 21.867 -2.970 -9.819 1.00 96.00 108 TYR A C 1
ATOM 856 O O . TYR A 1 108 ? 22.921 -2.834 -9.213 1.00 96.00 108 TYR A O 1
ATOM 864 N N . ASN A 1 109 ? 21.687 -3.992 -10.657 1.00 93.94 109 ASN A N 1
ATOM 865 C CA . ASN A 1 109 ? 22.707 -5.020 -10.891 1.00 93.94 109 ASN A CA 1
ATOM 866 C C . ASN A 1 109 ? 23.751 -4.645 -11.948 1.00 93.94 109 ASN A C 1
ATOM 868 O O . ASN A 1 109 ? 24.823 -5.252 -11.954 1.00 93.94 109 ASN A O 1
ATOM 872 N N . ASP A 1 110 ? 23.424 -3.751 -12.881 1.00 92.31 110 ASP A N 1
ATOM 873 C CA . ASP A 1 110 ? 24.284 -3.440 -14.028 1.00 92.31 110 ASP A CA 1
ATOM 874 C C . ASP A 1 110 ? 24.291 -1.961 -14.450 1.00 92.31 110 ASP A C 1
ATOM 876 O O . ASP A 1 110 ? 25.073 -1.588 -15.327 1.00 92.31 110 ASP A O 1
ATOM 880 N N . GLY A 1 111 ? 23.479 -1.106 -13.820 1.00 92.31 111 GLY A N 1
ATOM 881 C CA . GLY A 1 111 ? 23.372 0.315 -14.154 1.00 92.31 111 GLY A CA 1
ATOM 882 C C . GLY A 1 111 ? 22.642 0.583 -15.469 1.00 92.31 111 GLY A C 1
ATOM 883 O O . GLY A 1 111 ? 22.754 1.682 -16.013 1.00 92.31 111 GLY A O 1
ATOM 884 N N . GLY A 1 112 ? 21.920 -0.400 -16.018 1.00 92.25 112 GLY A N 1
ATOM 885 C CA . GLY A 1 112 ? 21.073 -0.201 -17.186 1.00 92.25 112 GLY A CA 1
ATOM 886 C C . GLY A 1 112 ? 19.990 0.838 -16.896 1.00 92.25 112 GLY A C 1
ATOM 887 O O . GLY A 1 112 ? 19.176 0.652 -15.997 1.00 92.25 112 GLY A O 1
ATOM 888 N N . THR A 1 113 ? 19.960 1.929 -17.663 1.00 92.50 113 THR A N 1
ATOM 889 C CA . THR A 1 113 ? 18.984 3.013 -17.487 1.00 92.50 113 THR A CA 1
ATOM 890 C C . THR A 1 113 ? 17.930 3.036 -18.584 1.00 92.50 113 THR A C 1
ATOM 892 O O . THR A 1 113 ? 18.179 2.702 -19.752 1.00 92.50 113 THR A O 1
ATOM 895 N N . GLY A 1 114 ? 16.729 3.450 -18.194 1.00 90.56 114 GLY A N 1
ATOM 896 C CA . GLY A 1 114 ? 15.582 3.677 -19.053 1.00 90.56 114 GLY A CA 1
ATOM 897 C C . GLY A 1 114 ? 15.273 2.498 -19.978 1.00 90.56 114 GLY A C 1
ATOM 898 O O . GLY A 1 114 ? 14.885 1.420 -19.535 1.00 90.56 114 GLY A O 1
ATOM 899 N N . THR A 1 115 ? 15.461 2.689 -21.285 1.00 90.94 115 THR A N 1
ATOM 900 C CA . THR A 1 115 ? 15.211 1.659 -22.312 1.00 90.94 115 THR A CA 1
ATOM 901 C C . THR A 1 115 ? 16.126 0.439 -22.218 1.00 90.94 115 THR A C 1
ATOM 903 O O . THR A 1 115 ? 15.845 -0.574 -22.854 1.00 90.94 115 THR A O 1
ATOM 906 N N . SER A 1 116 ? 17.232 0.543 -21.479 1.00 91.12 116 SER A N 1
ATOM 907 C CA . SER A 1 116 ? 18.189 -0.553 -21.299 1.00 91.12 116 SER A CA 1
ATOM 908 C C . SER A 1 116 ? 17.740 -1.549 -20.232 1.00 91.12 116 SER A C 1
ATOM 910 O O . SER A 1 116 ? 18.267 -2.655 -20.200 1.00 91.12 116 SER A O 1
ATOM 912 N N . VAL A 1 117 ? 16.759 -1.180 -19.399 1.00 91.56 117 VAL A N 1
ATOM 913 C CA . VAL A 1 117 ? 16.191 -2.059 -18.373 1.00 91.56 117 VAL A CA 1
ATOM 914 C C . VAL A 1 117 ? 15.423 -3.189 -19.051 1.00 91.56 117 VAL A C 1
ATOM 916 O O . VAL A 1 117 ? 14.436 -2.971 -19.762 1.00 91.56 117 VAL A O 1
ATOM 919 N N . ALA A 1 118 ? 15.866 -4.414 -18.812 1.00 92.88 118 ALA A N 1
ATOM 920 C CA . ALA A 1 118 ? 15.399 -5.621 -19.461 1.00 92.88 118 ALA A CA 1
ATOM 921 C C . ALA A 1 118 ? 14.852 -6.645 -18.454 1.00 92.88 118 ALA A C 1
ATOM 923 O O . ALA A 1 118 ? 14.857 -6.482 -17.234 1.00 92.88 118 ALA A O 1
ATOM 924 N N . VAL A 1 119 ? 14.313 -7.742 -18.986 1.00 94.19 119 VAL A N 1
ATOM 925 C CA . VAL A 1 119 ? 13.858 -8.871 -18.168 1.00 94.19 119 VAL A CA 1
ATOM 926 C C . VAL A 1 119 ? 15.064 -9.544 -17.515 1.00 94.19 119 VAL A C 1
ATOM 928 O O . VAL A 1 119 ? 16.003 -9.935 -18.202 1.00 94.19 119 VAL A O 1
ATOM 931 N N . GLY A 1 120 ? 14.996 -9.752 -16.202 1.00 93.81 120 GLY A N 1
ATOM 932 C CA . GLY A 1 120 ? 16.071 -10.341 -15.401 1.00 93.81 120 GLY A CA 1
ATOM 933 C C . GLY A 1 120 ? 16.792 -9.341 -14.500 1.00 93.81 120 GLY A C 1
ATOM 934 O O . GLY A 1 120 ? 17.338 -9.771 -13.478 1.00 93.81 120 GLY A O 1
ATOM 935 N N . ASP A 1 121 ? 16.711 -8.048 -14.818 1.00 96.50 121 ASP A N 1
ATOM 936 C CA . ASP A 1 121 ? 17.351 -6.986 -14.043 1.00 96.50 121 ASP A CA 1
ATOM 937 C C . ASP A 1 121 ? 16.753 -6.863 -12.651 1.00 96.50 121 ASP A C 1
ATOM 939 O O . ASP A 1 121 ? 15.602 -7.231 -12.400 1.00 96.50 121 ASP A O 1
ATOM 943 N N . THR A 1 122 ? 17.561 -6.375 -11.721 1.00 96.69 122 THR A N 1
ATOM 944 C CA . THR A 1 122 ? 17.198 -6.195 -10.321 1.00 96.69 122 THR A CA 1
ATOM 945 C C . THR A 1 122 ? 16.947 -4.719 -10.063 1.00 96.69 122 THR A C 1
ATOM 947 O O . THR A 1 122 ? 17.797 -3.892 -10.358 1.00 96.69 122 THR A O 1
ATOM 950 N N . LEU A 1 123 ? 15.796 -4.389 -9.489 1.00 96.69 123 LEU A N 1
ATOM 951 C CA . LEU A 1 123 ? 15.445 -3.046 -9.044 1.00 96.69 123 LEU A CA 1
ATOM 952 C C . LEU A 1 123 ? 15.343 -3.051 -7.521 1.00 96.69 123 LEU A C 1
ATOM 954 O O . LEU A 1 123 ? 14.746 -3.961 -6.938 1.00 96.69 123 LEU A O 1
ATOM 958 N N . LYS A 1 124 ? 15.889 -2.021 -6.879 1.00 96.69 124 LYS A N 1
ATOM 959 C CA . LYS A 1 124 ? 15.715 -1.759 -5.448 1.00 96.69 124 LYS A CA 1
ATOM 960 C C . LYS A 1 124 ? 14.899 -0.492 -5.296 1.00 96.69 124 LYS A C 1
ATOM 962 O O . LYS A 1 124 ? 15.364 0.573 -5.680 1.00 96.69 124 LYS A O 1
ATOM 967 N N . LEU A 1 125 ? 13.680 -0.620 -4.783 1.00 96.19 125 LEU A N 1
ATOM 968 C CA . LEU A 1 125 ? 12.685 0.450 -4.787 1.00 96.19 125 LEU A CA 1
ATOM 969 C C . LEU A 1 125 ? 12.277 0.822 -3.368 1.00 96.19 125 LEU A C 1
ATOM 971 O O . LEU A 1 125 ? 12.029 -0.052 -2.535 1.00 96.19 125 LEU A O 1
ATOM 975 N N . TYR A 1 126 ? 12.132 2.118 -3.126 1.00 95.94 126 TYR A N 1
ATOM 976 C CA . TYR A 1 126 ? 11.492 2.662 -1.940 1.00 95.94 126 TYR A CA 1
ATOM 977 C C . TYR A 1 126 ? 9.986 2.791 -2.195 1.00 95.94 126 TYR A C 1
ATOM 979 O O . TYR A 1 126 ? 9.551 3.553 -3.059 1.00 95.94 126 TYR A O 1
ATOM 987 N N . MET A 1 127 ? 9.184 2.045 -1.434 1.00 95.06 127 MET A N 1
ATOM 988 C CA . MET A 1 127 ? 7.726 2.001 -1.562 1.00 95.06 127 MET A CA 1
ATOM 989 C C . MET A 1 127 ? 7.052 2.692 -0.376 1.00 95.06 127 MET A C 1
ATOM 991 O O . MET A 1 127 ? 7.288 2.317 0.774 1.00 95.06 127 MET A O 1
ATOM 995 N N . ALA A 1 128 ? 6.161 3.646 -0.636 1.00 92.94 128 ALA A N 1
ATOM 996 C CA . ALA A 1 128 ? 5.442 4.401 0.392 1.00 92.94 128 ALA A CA 1
ATOM 997 C C . ALA A 1 128 ? 3.915 4.254 0.258 1.00 92.94 128 ALA A C 1
ATOM 999 O O . ALA A 1 128 ? 3.385 4.151 -0.848 1.00 92.94 128 ALA A O 1
ATOM 1000 N N . GLY A 1 129 ? 3.195 4.220 1.384 1.00 90.56 129 GLY A N 1
ATOM 1001 C CA . GLY A 1 129 ? 1.731 4.104 1.430 1.00 90.56 129 GLY A CA 1
ATOM 1002 C C . GLY A 1 129 ? 1.046 5.423 1.792 1.00 90.56 129 GLY A C 1
ATOM 1003 O O . GLY A 1 129 ? 1.678 6.325 2.327 1.00 90.56 129 GLY A O 1
ATOM 1004 N N . ASP A 1 130 ? -0.258 5.536 1.530 1.00 87.38 130 ASP A N 1
ATOM 1005 C CA . ASP A 1 130 ? -1.089 6.694 1.922 1.00 87.38 130 ASP A CA 1
ATOM 1006 C C . ASP A 1 130 ? -2.087 6.372 3.051 1.00 87.38 130 ASP A C 1
ATOM 1008 O O . ASP A 1 130 ? -2.987 7.150 3.367 1.00 87.38 130 ASP A O 1
ATOM 1012 N N . TYR A 1 131 ? -1.946 5.206 3.682 1.00 82.69 131 TYR A N 1
ATOM 1013 C CA . TYR A 1 131 ? -2.831 4.736 4.741 1.00 82.69 131 TYR A CA 1
ATOM 1014 C C . TYR A 1 131 ? -2.031 4.076 5.860 1.00 82.69 131 TYR A C 1
ATOM 1016 O O . TYR A 1 131 ? -0.968 3.499 5.637 1.00 82.69 131 TYR A O 1
ATOM 1024 N N . LYS A 1 132 ? -2.547 4.154 7.091 1.00 79.81 132 LYS A N 1
ATOM 1025 C CA . LYS A 1 132 ? -1.876 3.564 8.252 1.00 79.81 132 LYS A CA 1
ATOM 1026 C C . LYS A 1 132 ? -2.007 2.043 8.262 1.00 79.81 132 LYS A C 1
ATOM 1028 O O . LYS A 1 132 ? -3.099 1.515 8.046 1.00 79.81 132 LYS A O 1
ATOM 1033 N N . TYR A 1 133 ? -0.925 1.347 8.611 1.00 73.00 133 TYR A N 1
ATOM 1034 C CA . TYR A 1 133 ? -0.928 -0.120 8.717 1.00 73.00 133 TYR A CA 1
ATOM 1035 C C . TYR A 1 133 ? -1.742 -0.640 9.919 1.00 73.00 133 TYR A C 1
ATOM 1037 O O . TYR A 1 133 ? -2.193 -1.779 9.900 1.00 73.0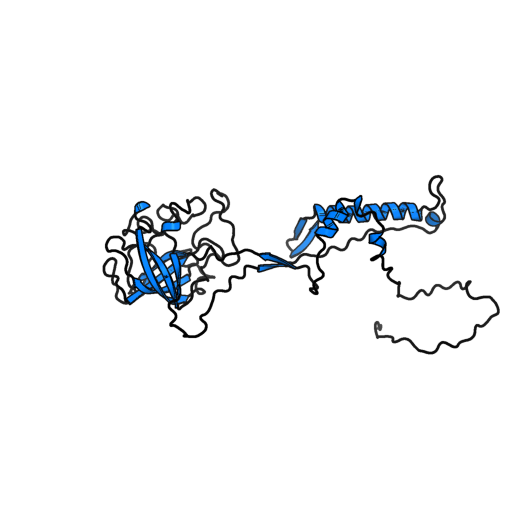0 133 TYR A O 1
ATOM 1045 N N . GLN A 1 134 ? -1.965 0.189 10.950 1.00 69.88 134 GLN A N 1
ATOM 1046 C CA . GLN A 1 134 ? -2.742 -0.162 12.154 1.00 69.88 134 GLN A CA 1
ATOM 1047 C C . GLN A 1 134 ? -4.264 -0.020 11.978 1.00 69.88 134 GLN A C 1
ATOM 1049 O O . GLN A 1 134 ? -5.024 -0.267 12.910 1.00 69.88 134 GLN A O 1
ATOM 1054 N N . GLY A 1 135 ? -4.726 0.413 10.805 1.00 61.28 135 GLY A N 1
ATOM 1055 C CA . GLY A 1 135 ? -6.140 0.646 10.541 1.00 61.28 135 GLY A CA 1
ATOM 1056 C C . GLY A 1 135 ? -6.369 1.937 9.771 1.00 61.28 135 GLY A C 1
ATOM 1057 O O . GLY A 1 135 ? -5.635 2.916 9.895 1.00 61.28 135 GLY A O 1
ATOM 1058 N N . ASN A 1 136 ? -7.415 1.933 8.951 1.00 57.81 136 ASN A N 1
ATOM 1059 C CA . ASN A 1 136 ? -7.728 3.041 8.063 1.00 57.81 136 ASN A CA 1
ATOM 1060 C C . ASN A 1 136 ? -8.020 4.329 8.854 1.00 57.81 136 ASN A C 1
ATOM 1062 O O . ASN A 1 136 ? -9.041 4.420 9.541 1.00 57.81 136 ASN A O 1
ATOM 1066 N N . VAL A 1 137 ? -7.167 5.341 8.688 1.00 56.59 137 VAL A N 1
ATOM 1067 C CA . VAL A 1 137 ? -7.561 6.739 8.878 1.00 56.59 137 VAL A CA 1
ATOM 1068 C C . VAL A 1 137 ? -8.196 7.155 7.563 1.00 56.59 137 VAL A C 1
ATOM 1070 O O . VAL A 1 137 ? -7.557 7.140 6.516 1.00 56.59 137 VAL A O 1
ATOM 1073 N N . GLN A 1 138 ? -9.498 7.392 7.600 1.00 53.81 138 GLN A N 1
ATOM 1074 C CA . GLN A 1 138 ? -10.309 7.598 6.413 1.00 53.81 138 GLN A CA 1
ATOM 1075 C C . GLN A 1 138 ? -9.803 8.824 5.636 1.00 53.81 138 GLN A C 1
ATOM 1077 O O . GLN A 1 138 ? -9.916 9.948 6.116 1.00 53.81 138 GLN A O 1
ATOM 1082 N N . ASN A 1 139 ? -9.257 8.607 4.434 1.00 55.22 139 ASN A N 1
ATOM 1083 C CA . ASN A 1 139 ? -9.109 9.676 3.455 1.00 55.22 139 ASN A CA 1
ATOM 1084 C C . ASN A 1 139 ? -10.524 10.024 2.963 1.00 55.22 139 ASN A C 1
ATOM 1086 O O . ASN A 1 139 ? -11.174 9.213 2.297 1.00 55.22 139 ASN A O 1
ATOM 1090 N N . VAL A 1 140 ? -11.043 11.168 3.400 1.00 58.81 140 VAL A N 1
ATOM 1091 C CA . VAL A 1 140 ? -12.323 11.710 2.942 1.00 58.81 140 VAL A CA 1
ATOM 1092 C C . VAL A 1 140 ? -11.979 12.748 1.888 1.00 58.81 140 VAL A C 1
ATOM 1094 O O . VAL A 1 140 ? -11.319 13.731 2.208 1.00 58.81 140 VAL A O 1
ATOM 1097 N N . TYR A 1 141 ? -12.410 12.519 0.647 1.00 60.56 141 TYR A N 1
ATOM 1098 C CA . TYR A 1 141 ? -12.174 13.453 -0.452 1.00 60.56 141 TYR A CA 1
ATOM 1099 C C . TYR A 1 141 ? -12.650 14.863 -0.072 1.00 60.56 141 TYR A C 1
ATOM 1101 O O . TYR A 1 141 ? -13.794 15.033 0.357 1.00 60.56 141 TYR A O 1
ATOM 1109 N N . GLY A 1 142 ? -11.766 15.854 -0.204 1.00 60.28 142 GLY A N 1
ATOM 1110 C CA . GLY A 1 142 ? -12.048 17.246 0.167 1.00 60.28 142 GLY A CA 1
ATOM 1111 C C . GLY A 1 142 ? -11.893 17.563 1.661 1.00 60.28 142 GLY A C 1
ATOM 1112 O O . GLY A 1 142 ? -12.251 18.658 2.091 1.00 60.28 142 GLY A O 1
ATOM 1113 N N . ASN A 1 143 ? -11.357 16.641 2.468 1.00 63.22 143 ASN A N 1
ATOM 1114 C CA . ASN A 1 143 ? -10.983 16.933 3.849 1.00 63.22 143 ASN A CA 1
ATOM 1115 C C . ASN A 1 143 ? -9.677 17.738 3.891 1.00 63.22 143 ASN A C 1
ATOM 1117 O O . ASN A 1 143 ? -8.585 17.182 3.828 1.00 63.22 143 ASN A O 1
ATOM 1121 N N . THR A 1 144 ? -9.795 19.054 4.044 1.00 57.97 144 THR A N 1
ATOM 1122 C CA . THR A 1 144 ? -8.648 19.972 4.130 1.00 57.97 144 THR A CA 1
ATOM 1123 C C . THR A 1 144 ? -8.005 20.022 5.518 1.00 57.97 144 THR A C 1
ATOM 1125 O O . THR A 1 144 ? -6.962 20.648 5.681 1.00 57.97 144 THR A O 1
ATOM 1128 N N . SER A 1 145 ? -8.617 19.410 6.539 1.00 63.03 145 SER A N 1
ATOM 1129 C CA . SER A 1 145 ? -8.135 19.482 7.926 1.00 63.03 145 SER A CA 1
ATOM 1130 C C . SER A 1 145 ? -7.163 18.358 8.291 1.00 63.03 145 SER A C 1
ATOM 1132 O O . SER A 1 145 ? -6.338 18.549 9.179 1.00 63.03 145 SER A O 1
ATOM 1134 N N . ASN A 1 146 ? -7.219 17.216 7.596 1.00 65.50 146 ASN A N 1
ATOM 1135 C CA . ASN A 1 146 ? -6.312 16.085 7.810 1.00 65.50 146 ASN A CA 1
ATOM 1136 C C . ASN A 1 146 ? -5.541 15.793 6.522 1.00 65.50 146 ASN A C 1
ATOM 1138 O O . ASN A 1 146 ? -5.978 14.986 5.702 1.00 65.50 146 ASN A O 1
ATOM 1142 N N . LYS A 1 147 ? -4.392 16.453 6.358 1.00 74.38 147 LYS A N 1
ATOM 1143 C CA . LYS A 1 147 ? -3.441 16.173 5.277 1.00 74.38 147 LYS A CA 1
ATOM 1144 C C . LYS A 1 147 ? -3.076 14.682 5.297 1.00 74.38 147 LYS A C 1
ATOM 1146 O O . LYS A 1 147 ? -2.657 14.162 6.333 1.00 74.38 147 LYS A O 1
ATOM 1151 N N . VAL A 1 148 ? -3.262 13.997 4.171 1.00 80.69 148 VAL A N 1
ATOM 1152 C CA . VAL A 1 148 ? -2.798 12.619 3.972 1.00 80.69 148 VAL A CA 1
ATOM 1153 C C . VAL A 1 148 ? -1.645 12.680 2.986 1.00 80.69 148 VAL A C 1
ATOM 1155 O O . VAL A 1 148 ? -1.870 12.776 1.781 1.00 80.69 148 VAL A O 1
ATOM 1158 N N . ASP A 1 149 ? -0.430 12.668 3.527 1.00 87.62 149 ASP A N 1
ATOM 1159 C CA . ASP A 1 149 ? 0.797 12.595 2.740 1.00 87.62 149 ASP A CA 1
ATOM 1160 C C . ASP A 1 149 ? 1.160 11.139 2.478 1.00 87.62 149 ASP A C 1
ATOM 1162 O O . ASP A 1 149 ? 1.109 10.295 3.385 1.00 87.62 149 ASP A O 1
ATOM 1166 N N . VAL A 1 150 ? 1.587 10.849 1.252 1.00 89.75 150 VAL A N 1
ATOM 1167 C CA . VAL A 1 150 ? 2.200 9.555 0.951 1.00 89.75 150 VAL A CA 1
ATOM 1168 C C . VAL A 1 150 ? 3.507 9.419 1.730 1.00 89.75 150 VAL A C 1
ATOM 1170 O O . VAL A 1 150 ? 4.358 10.300 1.680 1.00 89.75 150 VAL A O 1
ATOM 1173 N N . GLY A 1 151 ? 3.667 8.313 2.457 1.00 89.12 151 GLY A N 1
ATOM 1174 C CA . GLY A 1 151 ? 4.849 8.017 3.264 1.00 89.12 151 GLY A CA 1
ATOM 1175 C C . GLY A 1 151 ? 4.898 8.746 4.609 1.00 89.12 151 GLY A C 1
ATOM 1176 O O . GLY A 1 151 ? 5.969 8.814 5.211 1.00 89.12 151 GLY A O 1
ATOM 1177 N N . ALA A 1 152 ? 3.769 9.264 5.107 1.00 89.31 152 ALA A N 1
ATOM 1178 C CA . ALA A 1 152 ? 3.657 9.801 6.463 1.00 89.31 152 ALA A CA 1
ATOM 1179 C C . ALA A 1 152 ? 3.981 8.752 7.552 1.00 89.31 152 ALA A C 1
ATOM 1181 O O . ALA A 1 152 ? 3.942 7.540 7.323 1.00 89.31 152 ALA A O 1
ATOM 1182 N N . SER A 1 153 ? 4.250 9.204 8.780 1.00 87.94 153 SER A N 1
ATOM 1183 C CA . SER A 1 153 ? 4.526 8.298 9.904 1.00 87.94 153 SER A CA 1
ATOM 1184 C C . SER A 1 153 ? 3.390 7.286 10.116 1.00 87.94 153 SER A C 1
ATOM 1186 O O . SER A 1 153 ? 2.207 7.636 10.159 1.00 87.94 153 SER A O 1
ATOM 1188 N N . GLY A 1 154 ? 3.755 6.007 10.224 1.00 84.75 154 GLY A N 1
ATOM 1189 C CA . GLY A 1 154 ? 2.805 4.906 10.382 1.00 84.75 154 GLY A CA 1
ATOM 1190 C C . GLY A 1 154 ? 2.139 4.420 9.088 1.00 84.75 154 GLY A C 1
ATOM 1191 O O . GLY A 1 154 ? 1.247 3.576 9.171 1.00 84.75 154 GLY A O 1
ATOM 1192 N N . THR A 1 155 ? 2.550 4.914 7.912 1.00 86.94 155 THR A N 1
ATOM 1193 C CA . THR A 1 155 ? 2.025 4.487 6.592 1.00 86.94 155 THR A CA 1
ATOM 1194 C C . THR A 1 155 ? 2.921 3.492 5.845 1.00 86.94 155 THR A C 1
ATOM 1196 O O . THR A 1 155 ? 2.688 3.185 4.677 1.00 86.94 155 THR A O 1
ATOM 1199 N N . THR A 1 156 ? 3.942 2.958 6.518 1.00 89.25 156 THR A N 1
ATOM 1200 C CA . THR A 1 156 ? 4.886 1.990 5.950 1.00 89.25 156 THR A CA 1
ATOM 1201 C C . THR A 1 156 ? 4.165 0.743 5.410 1.00 89.25 156 THR A C 1
ATOM 1203 O O . THR A 1 156 ? 3.493 0.056 6.189 1.00 89.25 156 THR A O 1
ATOM 1206 N N . PRO A 1 157 ? 4.294 0.416 4.109 1.00 89.44 157 PRO A N 1
ATOM 1207 C CA . PRO A 1 157 ? 3.623 -0.732 3.496 1.00 89.44 157 PRO A CA 1
ATOM 1208 C C . PRO A 1 157 ? 4.117 -2.090 4.021 1.00 89.44 157 PRO A C 1
ATOM 1210 O O . PRO A 1 157 ? 5.155 -2.594 3.615 1.00 89.44 157 PRO A O 1
ATOM 1213 N N . LYS A 1 158 ? 3.336 -2.756 4.875 1.00 87.19 158 LYS A N 1
ATOM 1214 C CA . LYS A 1 158 ? 3.720 -4.068 5.443 1.00 87.19 158 LYS A CA 1
ATOM 1215 C C . LYS A 1 158 ? 3.312 -5.294 4.628 1.00 87.19 158 LYS A C 1
ATOM 1217 O O . LYS A 1 158 ? 3.668 -6.415 4.967 1.00 87.19 158 LYS A O 1
ATOM 1222 N N . PHE A 1 159 ? 2.526 -5.101 3.575 1.00 87.25 159 PHE A N 1
ATOM 1223 C CA . PHE A 1 159 ? 1.926 -6.207 2.826 1.00 87.25 159 PHE A CA 1
ATOM 1224 C C . PHE A 1 159 ? 2.861 -6.831 1.776 1.00 87.25 159 PHE A C 1
ATOM 1226 O O . PHE A 1 159 ? 2.523 -7.887 1.233 1.00 87.25 159 PHE A O 1
ATOM 1233 N N . PHE A 1 160 ? 3.993 -6.185 1.469 1.00 91.19 160 PHE A N 1
ATOM 1234 C CA . PHE A 1 160 ? 4.996 -6.727 0.557 1.00 91.19 160 PHE A CA 1
ATOM 1235 C C . PHE A 1 160 ? 5.728 -7.887 1.216 1.00 91.19 160 PHE A C 1
ATOM 1237 O O . PHE A 1 160 ? 6.261 -7.748 2.313 1.00 91.19 160 PHE A O 1
ATOM 1244 N N . LEU A 1 161 ? 5.765 -9.021 0.524 1.00 90.88 161 LEU A N 1
ATOM 1245 C CA . LEU A 1 161 ? 6.452 -10.223 0.984 1.00 90.88 161 LEU A CA 1
ATOM 1246 C C . LEU A 1 161 ? 7.299 -10.815 -0.149 1.00 90.88 161 LEU A C 1
ATOM 1248 O O . LEU A 1 161 ? 6.909 -10.710 -1.320 1.00 90.88 161 LEU A O 1
ATOM 1252 N N . PRO A 1 162 ? 8.433 -11.463 0.168 1.00 92.12 162 PRO A N 1
ATOM 1253 C CA . PRO A 1 162 ? 9.220 -12.193 -0.819 1.00 92.12 162 PRO A CA 1
ATOM 1254 C C . PRO A 1 162 ? 8.373 -13.213 -1.589 1.00 92.12 162 PRO A C 1
ATOM 1256 O O . PRO A 1 162 ? 7.519 -13.887 -1.017 1.00 92.12 162 PRO A O 1
ATOM 1259 N N . GLY A 1 163 ? 8.609 -13.338 -2.896 1.00 90.69 163 GLY A N 1
ATOM 1260 C CA . GLY A 1 163 ? 7.854 -14.259 -3.752 1.00 90.69 163 GLY A CA 1
ATOM 1261 C C . GLY A 1 163 ? 6.488 -13.747 -4.222 1.00 90.69 163 GLY A C 1
ATOM 1262 O O . GLY A 1 163 ? 5.737 -14.499 -4.843 1.00 90.69 163 GLY A O 1
ATOM 1263 N N . GLN A 1 164 ? 6.156 -12.474 -3.999 1.00 92.12 164 GLN A N 1
ATOM 1264 C CA . GLN A 1 164 ? 5.010 -11.817 -4.638 1.00 92.12 164 GLN A CA 1
ATOM 1265 C C . GLN A 1 164 ? 5.367 -11.255 -6.026 1.00 92.12 164 GLN A C 1
ATOM 1267 O O . GLN A 1 164 ? 6.520 -10.914 -6.300 1.00 92.12 164 GLN A O 1
ATOM 1272 N N . LEU A 1 165 ? 4.366 -11.137 -6.903 1.00 93.12 165 LEU A N 1
ATOM 1273 C CA . LEU A 1 165 ? 4.455 -10.379 -8.155 1.00 93.12 165 LEU A CA 1
ATOM 1274 C C . LEU A 1 165 ? 3.829 -9.003 -7.966 1.00 93.12 165 LEU A C 1
ATOM 1276 O O . LEU A 1 165 ? 2.673 -8.902 -7.552 1.00 93.12 165 LEU A O 1
ATOM 1280 N N . ILE A 1 166 ? 4.568 -7.960 -8.329 1.00 94.94 166 ILE A N 1
ATOM 1281 C CA . ILE A 1 166 ? 4.118 -6.571 -8.276 1.00 94.94 166 ILE A CA 1
ATOM 1282 C C . ILE A 1 166 ? 4.024 -5.978 -9.677 1.00 94.94 166 ILE A C 1
ATOM 1284 O O . ILE A 1 166 ? 4.855 -6.252 -10.545 1.00 94.94 166 ILE A O 1
ATOM 1288 N N . LYS A 1 167 ? 2.993 -5.161 -9.886 1.00 95.12 167 LYS A N 1
ATOM 1289 C CA . LYS A 1 167 ? 2.814 -4.337 -11.079 1.00 95.12 167 LYS A CA 1
ATOM 1290 C C . LYS A 1 167 ? 3.114 -2.893 -10.718 1.00 95.12 167 LYS A C 1
ATOM 1292 O O . LYS A 1 167 ? 2.347 -2.299 -9.964 1.00 95.12 167 LYS A O 1
ATOM 1297 N N . ILE A 1 168 ? 4.185 -2.355 -11.286 1.00 95.81 168 ILE A N 1
ATOM 1298 C CA . ILE A 1 168 ? 4.636 -0.979 -11.077 1.00 95.81 168 ILE A CA 1
ATOM 1299 C C . ILE A 1 168 ? 4.256 -0.170 -12.321 1.00 95.81 168 ILE A C 1
ATOM 1301 O O . ILE A 1 168 ? 4.731 -0.499 -13.410 1.00 95.81 168 ILE A O 1
ATOM 1305 N N . PRO A 1 169 ? 3.381 0.838 -12.220 1.00 94.94 169 PRO A N 1
ATOM 1306 C CA . PRO A 1 169 ? 3.055 1.688 -13.356 1.00 94.94 169 PRO A CA 1
ATOM 1307 C C . PRO A 1 169 ? 4.258 2.547 -13.766 1.00 94.94 169 PRO A C 1
ATOM 1309 O O . PRO A 1 169 ? 5.022 3.017 -12.922 1.00 94.94 169 PRO A O 1
ATOM 1312 N N . THR A 1 170 ? 4.412 2.770 -15.070 1.00 94.94 170 THR A N 1
ATOM 1313 C CA . THR A 1 170 ? 5.470 3.616 -15.634 1.00 94.94 170 THR A CA 1
ATOM 1314 C C . THR A 1 170 ? 4.895 4.750 -16.477 1.00 94.94 170 THR A C 1
ATOM 1316 O O . THR A 1 170 ? 3.719 4.746 -16.861 1.00 94.94 170 THR A O 1
ATOM 1319 N N . MET A 1 171 ? 5.725 5.757 -16.718 1.00 94.06 171 MET A N 1
ATOM 1320 C CA . MET A 1 171 ? 5.422 6.972 -17.465 1.00 94.06 171 MET A CA 1
ATOM 1321 C C . MET A 1 171 ? 6.614 7.363 -18.339 1.00 94.06 171 MET A C 1
ATOM 1323 O O . MET A 1 171 ? 7.697 6.800 -18.215 1.00 94.06 171 MET A O 1
ATOM 1327 N N . THR A 1 172 ? 6.432 8.327 -19.234 1.00 93.94 172 THR A N 1
ATOM 1328 C CA . THR A 1 172 ? 7.561 8.974 -19.915 1.00 93.94 172 THR A CA 1
ATOM 1329 C C . THR A 1 172 ? 8.418 9.684 -18.876 1.00 93.94 172 THR A C 1
ATOM 1331 O O . THR A 1 172 ? 7.883 10.377 -18.013 1.00 93.94 172 THR A O 1
ATOM 1334 N N . ASP A 1 173 ? 9.729 9.495 -18.960 1.00 91.25 173 ASP A N 1
ATOM 1335 C CA . ASP A 1 173 ? 10.679 10.096 -18.030 1.00 91.25 173 ASP A CA 1
ATOM 1336 C C . ASP A 1 173 ? 10.538 11.631 -17.975 1.00 91.25 173 ASP A C 1
ATOM 1338 O O . ASP A 1 173 ? 10.265 12.283 -18.990 1.00 91.25 173 ASP A O 1
ATOM 1342 N N . GLY A 1 174 ? 10.615 12.188 -16.764 1.00 86.44 174 GLY A N 1
ATOM 1343 C CA . GLY A 1 174 ? 10.452 13.615 -16.487 1.00 86.44 174 GLY A CA 1
ATOM 1344 C C . GLY A 1 174 ? 9.067 14.191 -16.786 1.00 86.44 174 GLY A C 1
ATOM 1345 O O . GLY A 1 174 ? 8.871 15.403 -16.676 1.00 86.44 174 GLY A O 1
ATOM 1346 N N . ALA A 1 175 ? 8.080 13.371 -17.160 1.00 86.62 175 ALA A N 1
ATOM 1347 C CA . ALA A 1 175 ? 6.785 13.883 -17.584 1.00 86.62 175 ALA A CA 1
ATOM 1348 C C . ALA A 1 175 ? 6.000 14.545 -16.439 1.00 86.62 175 ALA A C 1
ATOM 1350 O O . ALA A 1 175 ? 5.877 14.028 -15.331 1.00 86.62 175 ALA A O 1
ATOM 1351 N N . SER A 1 176 ? 5.377 15.676 -16.766 1.00 83.50 176 SER A N 1
ATOM 1352 C CA . SER A 1 176 ? 4.421 16.418 -15.932 1.00 83.50 176 SER A CA 1
ATOM 1353 C C . SER A 1 176 ? 2.971 16.269 -16.419 1.00 83.50 176 SER A C 1
ATOM 1355 O O . SER A 1 176 ? 2.076 17.001 -16.007 1.00 83.50 176 SER A O 1
ATOM 1357 N N . ALA A 1 177 ? 2.723 15.330 -17.337 1.00 76.75 177 ALA A N 1
ATOM 1358 C CA . ALA A 1 177 ? 1.426 15.139 -17.974 1.00 76.75 177 ALA A CA 1
ATOM 1359 C C . ALA A 1 177 ? 0.719 13.891 -17.439 1.00 76.75 177 ALA A C 1
ATOM 1361 O O . ALA A 1 177 ? 1.176 12.766 -17.652 1.00 76.75 177 ALA A O 1
ATOM 1362 N N . THR A 1 178 ? -0.467 14.076 -16.851 1.00 72.56 178 THR A N 1
ATOM 1363 C CA . THR A 1 178 ? -1.300 12.983 -16.320 1.00 72.56 178 THR A CA 1
ATOM 1364 C C . THR A 1 178 ? -1.592 11.902 -17.359 1.00 72.56 178 THR A C 1
ATOM 1366 O O . THR A 1 178 ? -1.720 10.738 -17.006 1.00 72.56 178 THR A O 1
ATOM 1369 N N . THR A 1 179 ? -1.672 12.246 -18.650 1.00 80.19 179 THR A N 1
ATOM 1370 C CA . THR A 1 179 ? -1.894 11.285 -19.744 1.00 80.19 179 THR A CA 1
ATOM 1371 C C . THR A 1 179 ? -0.759 10.274 -19.913 1.00 80.19 179 THR A C 1
ATOM 1373 O O . THR A 1 179 ? -1.022 9.182 -20.412 1.00 80.19 179 THR A O 1
ATOM 1376 N N . SER A 1 180 ? 0.455 10.610 -19.472 1.00 88.00 180 SER A N 1
ATOM 1377 C CA . SER A 1 180 ? 1.636 9.741 -19.505 1.00 88.00 180 SER A CA 1
ATOM 1378 C C . SER A 1 180 ? 1.665 8.739 -18.346 1.00 88.00 180 SER A C 1
ATOM 1380 O O . SER A 1 180 ? 2.151 7.619 -18.490 1.00 88.00 180 SER A O 1
ATOM 1382 N N . TRP A 1 181 ? 1.106 9.108 -17.192 1.00 89.56 181 TRP A N 1
ATOM 1383 C CA . TRP A 1 181 ? 1.148 8.279 -15.989 1.00 89.56 181 TRP A CA 1
ATOM 1384 C C . TRP A 1 181 ? 0.371 6.980 -16.166 1.00 89.56 181 TRP A C 1
ATOM 1386 O O . TRP A 1 181 ? -0.766 6.992 -16.647 1.00 89.56 181 TRP A O 1
ATOM 1396 N N . GLY A 1 182 ? 0.974 5.858 -15.775 1.00 88.56 182 GLY A N 1
ATOM 1397 C CA . GLY A 1 182 ? 0.350 4.537 -15.858 1.00 88.56 182 GLY A CA 1
ATOM 1398 C C . GLY A 1 182 ? 0.000 4.095 -17.281 1.00 88.56 182 GLY A C 1
ATOM 1399 O O . GLY A 1 182 ? -0.843 3.214 -17.446 1.00 88.56 182 GLY A O 1
ATOM 1400 N N . ALA A 1 183 ? 0.605 4.708 -18.306 1.00 91.50 183 ALA A N 1
ATOM 1401 C CA . ALA A 1 183 ? 0.403 4.322 -19.703 1.00 91.50 183 ALA A CA 1
ATOM 1402 C C . ALA A 1 183 ? 1.083 2.981 -20.041 1.00 91.50 183 ALA A C 1
ATOM 1404 O O . ALA A 1 183 ? 0.635 2.268 -20.935 1.00 91.50 183 ALA A O 1
ATOM 1405 N N . SER A 1 184 ? 2.119 2.616 -19.284 1.00 94.62 184 SER A N 1
ATOM 1406 C CA . SER A 1 184 ? 2.815 1.328 -19.337 1.00 94.62 184 SER A CA 1
ATOM 1407 C C . SER A 1 184 ? 3.057 0.818 -17.909 1.00 94.62 184 SER A C 1
ATOM 1409 O O . SER A 1 184 ? 2.648 1.443 -16.925 1.00 94.62 184 SER A O 1
ATOM 1411 N N . TYR A 1 185 ? 3.651 -0.366 -17.773 1.00 94.88 185 TYR A N 1
ATOM 1412 C CA . TYR A 1 185 ? 3.978 -0.959 -16.483 1.00 94.88 185 TYR A CA 1
ATOM 1413 C C . TYR A 1 185 ? 5.158 -1.930 -16.566 1.00 94.88 185 TYR A C 1
ATOM 1415 O O . TYR A 1 185 ? 5.365 -2.606 -17.576 1.00 94.88 185 TYR A O 1
ATOM 1423 N N . ILE A 1 186 ? 5.857 -2.062 -15.442 1.00 95.44 186 ILE A N 1
ATOM 1424 C CA . ILE A 1 186 ? 6.778 -3.154 -15.141 1.00 95.44 186 ILE A CA 1
ATOM 1425 C C . ILE A 1 186 ? 6.031 -4.232 -14.361 1.00 95.44 186 ILE A C 1
ATOM 1427 O O . ILE A 1 186 ? 5.232 -3.935 -13.468 1.00 95.44 186 ILE A O 1
ATOM 1431 N N . LEU A 1 187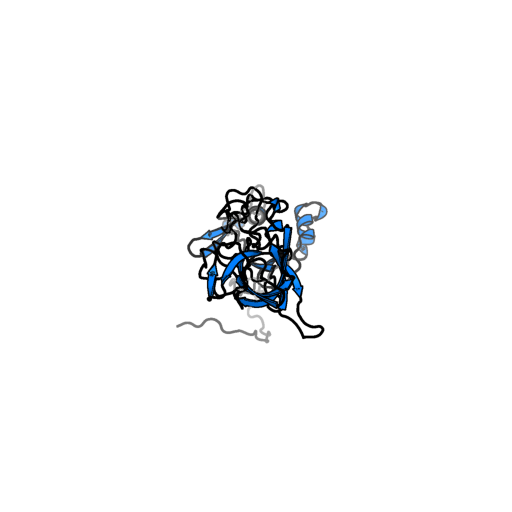 ? 6.318 -5.496 -14.669 1.00 95.31 187 LEU A N 1
ATOM 1432 C CA . LEU A 1 187 ? 6.053 -6.592 -13.735 1.00 95.31 187 LEU A CA 1
ATOM 1433 C C . LEU A 1 187 ? 7.368 -7.019 -13.119 1.00 95.31 187 LEU A C 1
ATOM 1435 O O . LEU A 1 187 ? 8.306 -7.331 -13.854 1.00 95.31 187 LEU A O 1
ATOM 1439 N N . ALA A 1 188 ? 7.417 -7.083 -11.796 1.00 95.88 188 ALA A N 1
ATOM 1440 C CA . ALA A 1 188 ? 8.589 -7.543 -11.073 1.00 95.88 188 ALA A CA 1
ATOM 1441 C C . ALA A 1 188 ? 8.211 -8.594 -10.025 1.00 95.88 188 ALA A C 1
ATOM 1443 O O . ALA A 1 188 ? 7.131 -8.554 -9.434 1.00 95.88 188 ALA A O 1
ATOM 1444 N N . ARG A 1 189 ? 9.107 -9.557 -9.805 1.00 95.19 189 ARG A N 1
ATOM 1445 C CA . ARG A 1 189 ? 9.016 -10.533 -8.712 1.00 95.19 189 ARG A CA 1
ATOM 1446 C C . ARG A 1 189 ? 9.827 -10.034 -7.527 1.00 95.19 189 ARG A C 1
ATOM 1448 O O . ARG A 1 189 ? 10.979 -9.660 -7.710 1.00 95.19 189 ARG A O 1
ATOM 1455 N N . ILE A 1 190 ? 9.266 -10.051 -6.329 1.00 95.31 190 ILE A N 1
ATOM 1456 C CA . ILE A 1 190 ? 9.976 -9.610 -5.125 1.00 95.31 190 ILE A CA 1
ATOM 1457 C C . ILE A 1 190 ? 10.982 -10.688 -4.696 1.00 95.31 190 ILE A C 1
ATOM 1459 O O . ILE A 1 190 ? 10.586 -11.836 -4.472 1.00 95.31 190 ILE A O 1
ATOM 1463 N N . SER A 1 191 ? 12.265 -10.331 -4.585 1.00 94.44 191 SER A N 1
ATOM 1464 C CA . SER A 1 191 ? 13.325 -11.200 -4.051 1.00 94.44 191 SER A CA 1
ATOM 1465 C C . SER A 1 191 ? 13.486 -11.034 -2.544 1.00 94.44 191 SER A C 1
ATOM 1467 O O . SER A 1 191 ? 13.583 -12.035 -1.835 1.00 94.44 191 SER A O 1
ATOM 1469 N N . SER A 1 192 ? 13.482 -9.797 -2.049 1.00 94.69 192 SER A N 1
ATOM 1470 C CA . SER A 1 192 ? 13.598 -9.485 -0.624 1.00 94.69 192 SER A CA 1
ATOM 1471 C C . SER A 1 192 ? 12.828 -8.209 -0.275 1.00 94.69 192 SER A C 1
ATOM 1473 O O . SER A 1 192 ? 12.520 -7.389 -1.142 1.00 94.69 192 SER A O 1
ATOM 1475 N N . VAL A 1 193 ? 12.469 -8.071 1.002 1.00 94.44 193 VAL A N 1
ATOM 1476 C CA . VAL A 1 193 ? 11.741 -6.912 1.528 1.00 94.44 193 VAL A CA 1
ATOM 1477 C C . VAL A 1 193 ? 12.373 -6.495 2.845 1.00 94.44 193 VAL A C 1
ATOM 1479 O O . VAL A 1 193 ? 12.562 -7.328 3.730 1.00 94.44 193 VAL A O 1
ATOM 1482 N N . ASP A 1 194 ? 12.637 -5.203 2.987 1.00 93.75 194 ASP A N 1
ATOM 1483 C CA . ASP A 1 194 ? 12.927 -4.561 4.262 1.00 93.75 194 ASP A CA 1
ATOM 1484 C C . ASP A 1 194 ? 11.779 -3.617 4.620 1.00 93.75 194 ASP A C 1
ATOM 1486 O O . ASP A 1 194 ? 11.674 -2.485 4.139 1.00 93.75 194 ASP A O 1
ATOM 1490 N N . ALA A 1 195 ? 10.884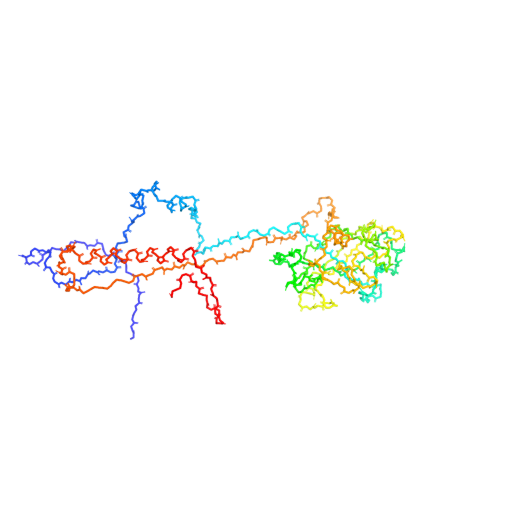 -4.127 5.463 1.00 85.00 195 ALA A N 1
ATOM 1491 C CA . ALA A 1 195 ? 9.729 -3.386 5.942 1.00 85.00 195 ALA A CA 1
ATOM 1492 C C . ALA A 1 195 ? 9.998 -2.643 7.256 1.00 85.00 195 ALA A C 1
ATOM 1494 O O . ALA A 1 195 ? 9.142 -1.856 7.653 1.00 85.00 195 ALA A O 1
ATOM 1495 N N . SER A 1 196 ? 11.123 -2.879 7.940 1.00 86.88 196 SER A N 1
ATOM 1496 C CA . SER A 1 196 ? 11.308 -2.478 9.344 1.00 86.88 196 SER A CA 1
ATOM 1497 C C . SER A 1 196 ? 12.347 -1.388 9.575 1.00 86.88 196 SER A C 1
ATOM 1499 O O . SER A 1 196 ? 12.183 -0.599 10.508 1.00 86.88 196 SER A O 1
ATOM 1501 N N . SER A 1 197 ? 13.387 -1.292 8.740 1.00 88.62 197 SER A N 1
ATOM 1502 C CA . SER A 1 197 ? 14.504 -0.364 8.990 1.00 88.62 197 SER A CA 1
ATOM 1503 C C . SER A 1 197 ? 14.082 1.105 9.057 1.00 88.62 197 SER A C 1
ATOM 1505 O O . SER A 1 197 ? 14.717 1.897 9.751 1.00 88.62 197 SER A O 1
ATOM 1507 N N . TYR A 1 198 ? 12.985 1.462 8.385 1.00 87.56 198 TYR A N 1
ATOM 1508 C CA . TYR A 1 198 ? 12.485 2.835 8.295 1.00 87.56 198 TYR A CA 1
ATOM 1509 C C . TYR A 1 198 ? 11.166 3.060 9.044 1.00 87.56 198 TYR A C 1
ATOM 1511 O O . TYR A 1 198 ? 10.476 4.040 8.789 1.00 87.56 198 TYR A O 1
ATOM 1519 N N . GLU A 1 199 ? 10.793 2.182 9.982 1.00 80.12 199 GLU A N 1
ATOM 1520 C CA . GLU A 1 199 ? 9.600 2.387 10.824 1.00 80.12 199 GLU A CA 1
ATOM 1521 C C . GLU A 1 199 ? 9.782 3.517 11.843 1.00 80.12 199 GLU A C 1
ATOM 1523 O O . GLU A 1 199 ? 8.854 4.283 12.098 1.00 80.12 199 GLU A O 1
ATOM 1528 N N . GLY A 1 200 ? 10.976 3.604 12.436 1.00 82.50 200 GLY A N 1
ATOM 1529 C CA . GLY A 1 200 ? 11.315 4.583 13.473 1.00 82.50 200 GLY A CA 1
ATOM 1530 C C . GLY A 1 200 ? 12.190 5.737 12.989 1.00 82.50 200 GLY A C 1
ATOM 1531 O O . GLY A 1 200 ? 12.382 6.701 13.725 1.00 82.50 200 GLY A O 1
ATOM 1532 N N . SER A 1 201 ? 12.721 5.651 11.767 1.00 89.00 201 SER A N 1
ATOM 1533 C CA . SER A 1 201 ? 13.597 6.663 11.180 1.00 89.00 201 SER A CA 1
ATOM 1534 C C . SER A 1 201 ? 13.209 6.903 9.732 1.00 89.00 201 SER A C 1
ATOM 1536 O O . SER A 1 201 ? 13.284 5.996 8.907 1.00 89.00 201 SER A O 1
ATOM 1538 N N . ALA A 1 202 ? 12.822 8.137 9.426 1.00 89.38 202 ALA A N 1
ATOM 1539 C CA . ALA A 1 202 ? 12.424 8.502 8.080 1.00 89.38 202 ALA A CA 1
ATOM 1540 C C . ALA A 1 202 ? 13.614 8.459 7.101 1.00 89.38 202 ALA A C 1
ATOM 1542 O O . ALA A 1 202 ? 14.732 8.854 7.444 1.00 89.38 202 ALA A O 1
ATOM 1543 N N . LYS A 1 203 ? 13.353 8.023 5.869 1.00 90.56 203 LYS A N 1
ATOM 1544 C CA . LYS A 1 203 ? 14.221 8.138 4.695 1.00 90.56 203 LYS A CA 1
ATOM 1545 C C . LYS A 1 203 ? 13.608 9.169 3.753 1.00 90.56 203 LYS A C 1
ATOM 1547 O O . LYS A 1 203 ? 12.426 9.062 3.452 1.00 90.56 203 LYS A O 1
ATOM 1552 N N . ASP A 1 204 ? 14.378 10.183 3.361 1.00 89.81 204 ASP A N 1
ATOM 1553 C CA . ASP A 1 204 ? 13.877 11.334 2.590 1.00 89.81 204 ASP A CA 1
ATOM 1554 C C . ASP A 1 204 ? 12.580 11.932 3.181 1.00 89.81 204 ASP A C 1
ATOM 1556 O O . ASP A 1 204 ? 11.574 12.172 2.524 1.00 89.81 204 ASP A O 1
ATOM 1560 N N . SER A 1 205 ? 12.559 12.097 4.509 1.00 90.44 205 SER A N 1
ATOM 1561 C CA . SER A 1 205 ? 11.382 12.564 5.262 1.00 90.44 205 SER A CA 1
ATOM 1562 C C . SER A 1 205 ? 10.127 11.672 5.164 1.00 90.44 205 SER A C 1
ATOM 1564 O O . SER A 1 205 ? 9.047 12.106 5.571 1.00 90.44 205 SER A O 1
ATOM 1566 N N . LYS A 1 206 ? 10.254 10.427 4.683 1.00 91.12 206 LYS A N 1
ATOM 1567 C CA . LYS A 1 206 ? 9.179 9.428 4.546 1.00 91.12 206 LYS A CA 1
ATOM 1568 C C . LYS A 1 206 ? 9.494 8.111 5.245 1.00 91.12 206 LYS A C 1
ATOM 1570 O O . LYS A 1 206 ? 10.628 7.848 5.622 1.00 91.12 206 LYS A O 1
ATOM 1575 N N . TYR A 1 207 ? 8.485 7.261 5.415 1.00 93.06 207 TYR A N 1
ATOM 1576 C CA . TYR A 1 207 ? 8.606 5.964 6.095 1.00 93.06 207 TYR A CA 1
ATOM 1577 C C . TYR A 1 207 ? 8.392 4.790 5.116 1.00 93.06 207 TYR A C 1
ATOM 1579 O O . TYR A 1 207 ? 7.356 4.115 5.197 1.00 93.06 207 TYR A O 1
ATOM 1587 N N . PRO A 1 208 ? 9.314 4.554 4.159 1.00 93.81 208 PRO A N 1
ATOM 1588 C CA . PRO A 1 208 ? 9.136 3.553 3.113 1.00 93.81 208 PRO A CA 1
ATOM 1589 C C . PRO A 1 208 ? 9.401 2.116 3.567 1.00 93.81 208 PRO A C 1
ATOM 1591 O O . PRO A 1 208 ? 9.984 1.842 4.612 1.00 93.81 208 PRO A O 1
ATOM 1594 N N . THR A 1 209 ? 8.995 1.182 2.716 1.00 94.50 209 THR A N 1
ATOM 1595 C CA . THR A 1 209 ? 9.464 -0.207 2.686 1.00 94.50 209 THR A CA 1
ATOM 1596 C C . THR A 1 209 ? 10.374 -0.381 1.482 1.00 94.50 209 THR A C 1
ATOM 1598 O O . THR A 1 209 ? 10.004 0.024 0.380 1.00 94.50 209 THR A O 1
ATOM 1601 N N . VAL A 1 210 ? 11.551 -0.968 1.681 1.00 95.50 210 VAL A N 1
ATOM 1602 C CA . VAL A 1 210 ? 12.480 -1.242 0.580 1.00 95.50 210 VAL A CA 1
ATOM 1603 C C . VAL A 1 210 ? 12.165 -2.605 0.002 1.00 95.50 210 VAL A C 1
ATOM 1605 O O . VAL A 1 210 ? 12.110 -3.601 0.721 1.00 95.50 210 VAL A O 1
ATOM 1608 N N . VAL A 1 211 ? 11.946 -2.645 -1.304 1.00 96.12 211 VAL A N 1
ATOM 1609 C CA . VAL A 1 211 ? 11.634 -3.866 -2.038 1.00 96.12 211 VAL A CA 1
ATOM 1610 C C . VAL A 1 211 ? 12.734 -4.094 -3.058 1.00 96.12 211 VAL A C 1
ATOM 1612 O O . VAL A 1 211 ? 12.921 -3.290 -3.971 1.00 96.12 211 VAL A O 1
ATOM 1615 N N . GLU A 1 212 ? 13.448 -5.206 -2.922 1.00 96.75 212 GLU A N 1
ATOM 1616 C CA . GLU A 1 212 ? 14.302 -5.709 -3.989 1.00 96.75 212 GLU A CA 1
ATOM 1617 C C . GLU A 1 212 ? 13.463 -6.631 -4.869 1.00 96.75 212 GLU A C 1
ATOM 1619 O O . GLU A 1 212 ? 12.787 -7.552 -4.391 1.00 96.75 212 GLU A O 1
ATOM 1624 N N . CYS A 1 213 ? 13.462 -6.374 -6.168 1.00 96.19 213 CYS A N 1
ATOM 1625 C CA . CYS A 1 213 ? 12.660 -7.130 -7.108 1.00 96.19 213 CYS A CA 1
ATOM 1626 C C . CYS A 1 213 ? 13.410 -7.381 -8.411 1.00 96.19 213 CYS A C 1
ATOM 1628 O O . CYS A 1 213 ? 14.304 -6.634 -8.786 1.00 96.19 213 CYS A O 1
ATOM 1630 N N . LYS A 1 214 ? 13.047 -8.457 -9.109 1.00 96.56 214 LYS A N 1
ATOM 1631 C CA . LYS A 1 214 ? 13.575 -8.789 -10.432 1.00 96.56 214 LYS A CA 1
ATOM 1632 C C . LYS A 1 214 ? 12.528 -8.557 -11.504 1.00 96.56 214 LYS A C 1
ATOM 1634 O O . LYS A 1 214 ? 11.403 -9.045 -11.369 1.00 96.56 214 LYS A O 1
ATOM 1639 N N . VAL A 1 215 ? 12.901 -7.877 -12.577 1.00 96.19 215 VAL A N 1
ATOM 1640 C CA . VAL A 1 215 ? 12.025 -7.554 -13.702 1.00 96.19 215 VAL A CA 1
ATOM 1641 C C . VAL A 1 215 ? 11.631 -8.837 -14.437 1.00 96.19 215 VAL A C 1
ATOM 1643 O O . VAL A 1 215 ? 12.471 -9.622 -14.870 1.00 96.19 215 VAL A O 1
ATOM 1646 N N . VAL A 1 216 ? 10.326 -9.052 -14.568 1.00 95.06 216 VAL A N 1
ATOM 1647 C CA . VAL A 1 216 ? 9.694 -10.141 -15.334 1.00 95.06 216 VAL A CA 1
ATOM 1648 C C . VAL A 1 216 ? 9.162 -9.613 -16.668 1.00 95.06 216 VAL A C 1
ATOM 1650 O O . VAL A 1 216 ? 9.205 -10.314 -17.675 1.00 95.06 216 VAL A O 1
ATOM 1653 N N . LYS A 1 217 ? 8.685 -8.365 -16.684 1.00 94.81 217 LYS A N 1
ATOM 1654 C CA . LYS A 1 217 ? 8.321 -7.623 -17.894 1.00 94.81 217 LYS A CA 1
ATOM 1655 C C . LYS A 1 217 ? 8.882 -6.209 -17.791 1.00 94.81 217 LYS A C 1
ATOM 1657 O O . LYS A 1 217 ? 8.532 -5.493 -16.857 1.00 94.81 217 LYS A O 1
ATOM 1662 N N . ALA A 1 218 ? 9.700 -5.838 -18.771 1.00 93.56 218 ALA A N 1
ATOM 1663 C CA . ALA A 1 218 ? 10.196 -4.481 -18.966 1.00 93.56 218 ALA A CA 1
ATOM 1664 C C . ALA A 1 218 ? 9.073 -3.542 -19.463 1.00 93.56 218 ALA A C 1
ATOM 1666 O O . ALA A 1 218 ? 8.094 -4.026 -20.062 1.00 93.56 218 ALA A O 1
ATOM 1667 N N . PRO A 1 219 ? 9.190 -2.224 -19.213 1.00 91.88 219 PRO A N 1
ATOM 1668 C CA . PRO A 1 219 ? 8.226 -1.256 -19.711 1.00 91.88 219 PRO A CA 1
ATOM 1669 C C . PRO A 1 219 ? 8.401 -1.044 -21.219 1.00 91.88 219 PRO A C 1
ATOM 1671 O O . PRO A 1 219 ? 9.412 -1.423 -21.811 1.00 91.88 219 PRO A O 1
ATOM 1674 N N . ASP A 1 220 ? 7.417 -0.413 -21.849 1.00 92.94 220 ASP A N 1
ATOM 1675 C CA . ASP A 1 220 ? 7.558 0.018 -23.237 1.00 92.94 220 ASP A CA 1
ATOM 1676 C C . ASP A 1 220 ? 8.610 1.139 -23.351 1.00 92.94 220 ASP A C 1
ATOM 1678 O O . ASP A 1 220 ? 8.754 1.976 -22.457 1.00 92.94 220 ASP A O 1
ATOM 1682 N N . SER A 1 221 ? 9.318 1.203 -24.485 1.00 90.00 221 SER A N 1
ATOM 1683 C CA . SER A 1 221 ? 10.494 2.073 -24.681 1.00 90.00 221 SER A CA 1
ATOM 1684 C C . SER A 1 221 ? 10.231 3.579 -24.546 1.00 90.00 221 SER A C 1
ATOM 1686 O O . SER A 1 221 ? 11.169 4.359 -24.432 1.00 90.00 221 SER A O 1
ATOM 1688 N N . SER A 1 222 ? 8.968 4.008 -24.589 1.00 92.00 222 SER A N 1
ATOM 1689 C CA . SER A 1 222 ? 8.557 5.410 -24.414 1.00 92.00 222 SER A CA 1
ATOM 1690 C C . SER A 1 222 ? 8.174 5.766 -22.971 1.00 92.00 222 SER A C 1
ATOM 1692 O O . SER A 1 222 ? 7.940 6.940 -22.674 1.00 92.00 222 SER A O 1
ATOM 1694 N N . TYR A 1 223 ? 8.088 4.773 -22.081 1.00 94.25 223 TYR A N 1
ATOM 1695 C CA . TYR A 1 223 ? 7.562 4.910 -20.722 1.00 94.25 223 TYR A CA 1
ATOM 1696 C C . TYR A 1 223 ? 8.538 4.338 -19.693 1.00 94.25 223 TYR A C 1
ATOM 1698 O O . TYR A 1 223 ? 8.250 3.354 -19.008 1.00 94.25 223 TYR A O 1
ATOM 1706 N N . VAL A 1 224 ? 9.711 4.961 -19.631 1.00 94.19 224 VAL A N 1
ATOM 1707 C CA . VAL A 1 224 ? 10.888 4.485 -18.900 1.00 94.19 224 VAL A CA 1
ATOM 1708 C C . VAL A 1 224 ? 11.143 5.202 -17.567 1.00 94.19 224 VAL A C 1
ATOM 1710 O O . VAL A 1 224 ? 12.227 5.071 -17.007 1.00 94.19 224 VAL A O 1
ATOM 1713 N N . GLY A 1 225 ? 10.155 5.940 -17.056 1.00 93.88 225 GLY A N 1
ATOM 1714 C CA . GLY A 1 225 ? 10.171 6.539 -15.722 1.00 93.88 225 GLY A CA 1
ATOM 1715 C C . GLY A 1 225 ? 9.108 5.946 -14.791 1.00 93.88 225 GLY A C 1
ATOM 1716 O O . GLY A 1 225 ? 8.094 5.410 -15.252 1.00 93.88 225 GLY A O 1
ATOM 1717 N N . PHE A 1 226 ? 9.302 6.033 -13.476 1.00 94.00 226 PHE A N 1
ATOM 1718 C CA . PHE A 1 226 ? 8.318 5.570 -12.490 1.00 94.00 226 PHE A CA 1
ATOM 1719 C C . PHE A 1 226 ? 7.083 6.479 -12.446 1.00 94.00 226 PHE A C 1
ATOM 1721 O O . PHE A 1 226 ? 7.190 7.698 -12.312 1.00 94.00 226 PHE A O 1
ATOM 1728 N N . ALA A 1 227 ? 5.883 5.893 -12.514 1.00 89.75 227 ALA A N 1
ATOM 1729 C CA . ALA A 1 227 ? 4.656 6.667 -12.357 1.00 89.75 227 ALA A CA 1
ATOM 1730 C C . ALA A 1 227 ? 4.422 6.994 -10.871 1.00 89.75 227 ALA A C 1
ATOM 1732 O O . ALA A 1 227 ? 4.416 6.106 -10.022 1.00 89.75 227 ALA A O 1
ATOM 1733 N N . GLY A 1 228 ? 4.215 8.275 -10.568 1.00 87.56 228 GLY A N 1
ATOM 1734 C CA . GLY A 1 228 ? 4.214 8.817 -9.200 1.00 87.56 228 GLY A CA 1
ATOM 1735 C C . GLY A 1 228 ? 5.153 10.012 -9.034 1.00 87.56 228 GLY A C 1
ATOM 1736 O O . GLY A 1 228 ? 5.051 10.739 -8.049 1.00 87.56 228 GLY A O 1
ATOM 1737 N N . TYR A 1 229 ? 6.010 10.243 -10.027 1.00 92.75 229 TYR A N 1
ATOM 1738 C CA . TYR A 1 229 ? 6.849 11.426 -10.140 1.00 92.75 229 TYR A CA 1
ATOM 1739 C C . TYR A 1 229 ? 6.198 12.490 -11.021 1.00 92.75 229 TYR A C 1
ATOM 1741 O O . TYR A 1 229 ? 5.475 12.184 -11.969 1.00 92.75 229 TYR A O 1
ATOM 1749 N N . TYR A 1 230 ? 6.520 13.745 -10.737 1.00 91.25 230 TYR A N 1
ATOM 1750 C CA . TYR A 1 230 ? 6.167 14.912 -11.524 1.00 91.25 230 TYR A CA 1
ATOM 1751 C C . TYR A 1 230 ? 7.429 15.752 -11.732 1.00 91.25 230 TYR A C 1
ATOM 1753 O O . TYR A 1 230 ? 7.976 16.286 -10.768 1.00 91.25 230 TYR A O 1
ATOM 1761 N N . ASN A 1 231 ? 7.885 15.890 -12.984 1.00 90.31 231 ASN A N 1
ATOM 1762 C CA . ASN A 1 231 ? 9.112 16.629 -13.322 1.00 90.31 231 ASN A CA 1
ATOM 1763 C C . ASN A 1 231 ? 10.322 16.186 -12.470 1.00 90.31 231 ASN A C 1
ATOM 1765 O O . ASN A 1 231 ? 10.985 17.015 -11.855 1.00 90.31 231 ASN A O 1
ATOM 1769 N N . ASN A 1 232 ? 10.552 14.870 -12.396 1.00 90.81 232 ASN A N 1
ATOM 1770 C CA . ASN A 1 232 ? 11.613 14.228 -11.612 1.00 90.81 232 ASN A CA 1
ATOM 1771 C C . ASN A 1 232 ? 11.537 14.399 -10.085 1.00 90.81 232 ASN A C 1
ATOM 1773 O O . ASN A 1 232 ? 12.376 13.872 -9.375 1.00 90.81 232 ASN A O 1
ATOM 1777 N N . ASN A 1 233 ? 10.486 15.003 -9.537 1.00 91.25 233 ASN A N 1
ATOM 1778 C CA . ASN A 1 233 ? 10.228 14.978 -8.098 1.00 91.25 233 ASN A CA 1
ATOM 1779 C C . ASN A 1 233 ? 9.131 13.970 -7.771 1.00 91.25 233 ASN A C 1
ATOM 1781 O O . ASN A 1 233 ? 8.121 13.920 -8.474 1.00 91.25 233 ASN A O 1
ATOM 1785 N N . PHE A 1 234 ? 9.275 13.220 -6.677 1.00 91.25 234 PHE A N 1
ATOM 1786 C CA . PHE A 1 234 ? 8.156 12.453 -6.137 1.00 91.25 234 PHE A CA 1
ATOM 1787 C C . PHE A 1 234 ? 6.963 13.392 -5.888 1.00 91.25 234 PHE A C 1
ATOM 1789 O O . PHE A 1 234 ? 7.104 14.437 -5.252 1.00 91.25 234 PHE A O 1
ATOM 1796 N N . GLY A 1 235 ? 5.808 13.076 -6.473 1.00 90.50 235 GLY A N 1
ATOM 1797 C CA . GLY A 1 235 ? 4.697 14.023 -6.563 1.00 90.50 235 GLY A CA 1
ATOM 1798 C C . GLY A 1 235 ? 3.361 13.379 -6.940 1.00 90.50 235 GLY A C 1
ATOM 1799 O O . GLY A 1 235 ? 2.769 13.767 -7.953 1.00 90.50 235 GLY A O 1
ATOM 1800 N N . PRO A 1 236 ? 2.854 12.391 -6.175 1.00 87.06 236 PRO A N 1
ATOM 1801 C CA . PRO A 1 236 ? 1.577 11.732 -6.463 1.00 87.06 236 PRO A CA 1
ATOM 1802 C C . PRO A 1 236 ? 0.366 12.684 -6.413 1.00 87.06 236 PRO A C 1
ATOM 1804 O O . PRO A 1 236 ? -0.684 12.343 -6.961 1.00 87.06 236 PRO A O 1
ATOM 1807 N N . GLY A 1 237 ? 0.519 13.868 -5.810 1.00 86.81 237 GLY A N 1
ATOM 1808 C CA . GLY A 1 237 ? -0.455 14.959 -5.758 1.00 86.81 237 GLY A CA 1
ATOM 1809 C C . GLY A 1 237 ? -0.704 15.669 -7.095 1.00 86.81 237 GLY A C 1
ATOM 1810 O O . GLY A 1 237 ? -1.683 16.389 -7.245 1.00 86.81 237 GLY A O 1
ATOM 1811 N N . GLY A 1 238 ? 0.124 15.429 -8.119 1.00 85.12 238 GLY A N 1
ATOM 1812 C CA . GLY A 1 238 ? -0.061 16.044 -9.443 1.00 85.12 238 GLY A CA 1
ATOM 1813 C C . GLY A 1 238 ? 0.704 17.353 -9.648 1.00 85.12 238 GLY A C 1
ATOM 1814 O O . GLY A 1 238 ? 0.465 18.046 -10.637 1.00 85.12 238 GLY A O 1
ATOM 1815 N N . ALA A 1 239 ? 1.640 17.670 -8.755 1.00 88.06 239 ALA A N 1
ATOM 1816 C CA . ALA A 1 239 ? 2.628 18.731 -8.910 1.00 88.06 239 ALA A CA 1
ATOM 1817 C C . ALA A 1 239 ? 3.988 18.282 -8.343 1.00 88.06 239 ALA A C 1
ATOM 1819 O O . ALA A 1 239 ? 4.073 17.320 -7.580 1.00 88.06 239 ALA A O 1
ATOM 1820 N N . ALA A 1 240 ? 5.068 18.969 -8.728 1.00 88.06 240 ALA A N 1
ATOM 1821 C CA . ALA A 1 240 ? 6.420 18.640 -8.273 1.00 88.06 240 ALA A CA 1
ATOM 1822 C C . ALA A 1 240 ? 6.528 18.774 -6.744 1.00 88.06 240 ALA A C 1
ATOM 1824 O O . ALA A 1 240 ? 6.295 19.857 -6.207 1.00 88.06 240 ALA A O 1
ATOM 1825 N N . GLY A 1 241 ? 6.884 17.683 -6.057 1.00 86.44 241 GLY A N 1
ATOM 1826 C CA . GLY A 1 241 ? 6.991 17.647 -4.594 1.00 86.44 241 GLY A CA 1
ATOM 1827 C C . GLY A 1 241 ? 5.647 17.659 -3.858 1.00 86.44 241 GLY A C 1
ATOM 1828 O O . GLY A 1 241 ? 5.630 17.799 -2.636 1.00 86.44 241 GLY A O 1
ATOM 1829 N N . ASP A 1 242 ? 4.523 17.548 -4.573 1.00 89.50 242 ASP A N 1
ATOM 1830 C CA . ASP A 1 242 ? 3.205 17.465 -3.951 1.00 89.50 242 ASP A CA 1
ATOM 1831 C C . ASP A 1 242 ? 2.862 16.017 -3.596 1.00 89.50 242 ASP A C 1
ATOM 1833 O O . ASP A 1 242 ? 2.596 15.171 -4.449 1.00 89.50 242 ASP A O 1
ATOM 1837 N N . GLU A 1 243 ? 2.884 15.733 -2.303 1.00 89.44 243 GLU A N 1
ATOM 1838 C CA . GLU A 1 243 ? 2.674 14.402 -1.735 1.00 89.44 243 GLU A CA 1
ATOM 1839 C C . GLU A 1 243 ? 1.262 14.238 -1.165 1.00 89.44 243 GLU A C 1
ATOM 1841 O O . GLU A 1 243 ? 0.923 13.164 -0.656 1.00 89.44 243 GLU A O 1
ATOM 1846 N N . VAL A 1 244 ? 0.450 15.299 -1.229 1.00 88.75 244 VAL A N 1
ATOM 1847 C CA . VAL A 1 244 ? -0.908 15.316 -0.696 1.00 88.75 244 VAL A CA 1
ATOM 1848 C C . VAL A 1 244 ? -1.825 14.562 -1.636 1.00 88.75 244 VAL A C 1
ATOM 1850 O O . VAL A 1 244 ? -1.910 14.852 -2.824 1.00 88.75 244 VAL A O 1
ATOM 1853 N N . VAL A 1 245 ? -2.541 13.580 -1.091 1.00 86.38 245 VAL A N 1
ATOM 1854 C CA . VAL A 1 245 ? -3.488 12.765 -1.871 1.00 86.38 245 VAL A CA 1
ATOM 1855 C C . VAL A 1 245 ? -4.924 12.853 -1.351 1.00 86.38 245 VAL A C 1
ATOM 1857 O O . VAL A 1 245 ? -5.807 12.126 -1.808 1.00 86.38 245 VAL A O 1
ATOM 1860 N N . ALA A 1 246 ? -5.182 13.728 -0.375 1.00 82.31 246 ALA A N 1
ATOM 1861 C CA . ALA A 1 246 ? -6.511 13.909 0.217 1.00 82.31 246 ALA A CA 1
ATOM 1862 C C . ALA A 1 246 ? -7.489 14.693 -0.680 1.00 82.31 246 ALA A C 1
ATOM 1864 O O . ALA A 1 246 ? -8.710 14.527 -0.598 1.00 82.31 246 ALA A O 1
ATOM 1865 N N . ASP A 1 247 ? -6.951 15.536 -1.551 1.00 83.56 247 ASP A N 1
ATOM 1866 C CA . ASP A 1 247 ? -7.656 16.403 -2.497 1.00 83.56 247 ASP A CA 1
ATOM 1867 C C . ASP A 1 247 ? -7.673 15.848 -3.930 1.00 83.56 247 ASP A C 1
ATOM 1869 O O . ASP A 1 247 ? -8.399 16.349 -4.792 1.00 83.56 247 ASP A O 1
ATOM 1873 N N . GLN A 1 248 ? -6.933 14.768 -4.179 1.00 85.12 248 GLN A N 1
ATOM 1874 C CA . GLN A 1 248 ? -6.779 14.197 -5.509 1.00 85.12 248 GLN A CA 1
ATOM 1875 C C . GLN A 1 248 ? -7.865 13.186 -5.880 1.00 85.12 248 GLN A C 1
ATOM 1877 O O . GLN A 1 248 ? -8.363 12.404 -5.066 1.00 85.12 248 GLN A O 1
ATOM 1882 N N . SER A 1 249 ? -8.213 13.165 -7.170 1.00 85.69 249 SER A N 1
ATOM 1883 C CA . SER A 1 249 ? -9.120 12.160 -7.729 1.00 85.69 249 SER A CA 1
ATOM 1884 C C . SER A 1 249 ? -8.439 10.796 -7.772 1.00 85.69 249 SER A C 1
ATOM 1886 O O . SER A 1 249 ? -7.430 10.607 -8.458 1.00 85.69 249 SER A O 1
ATOM 1888 N N . ILE A 1 250 ? -9.054 9.815 -7.108 1.00 85.06 250 ILE A N 1
ATOM 1889 C CA . ILE A 1 250 ? -8.590 8.427 -7.148 1.00 85.06 250 ILE A CA 1
ATOM 1890 C C . ILE A 1 250 ? -8.567 7.911 -8.590 1.00 85.06 250 ILE A C 1
ATOM 1892 O O . ILE A 1 250 ? -7.540 7.427 -9.048 1.00 85.06 250 ILE A O 1
ATOM 1896 N N . ALA A 1 251 ? -9.681 8.039 -9.314 1.00 84.94 251 ALA A N 1
ATOM 1897 C CA . ALA A 1 251 ? -9.831 7.442 -10.639 1.00 84.94 251 ALA A CA 1
ATOM 1898 C C . ALA A 1 251 ? -8.993 8.146 -11.718 1.00 84.94 251 ALA A C 1
ATOM 1900 O O . ALA A 1 251 ? -8.525 7.500 -12.652 1.00 84.94 251 ALA A O 1
ATOM 1901 N N . SER A 1 252 ? -8.824 9.465 -11.609 1.00 84.19 252 SER A N 1
ATOM 1902 C CA . SER A 1 252 ? -8.192 10.258 -12.670 1.00 84.19 252 SER A CA 1
ATOM 1903 C C . SER A 1 252 ? -6.679 10.378 -12.509 1.00 84.19 252 SER A C 1
ATOM 1905 O O . SER A 1 252 ? -5.983 10.488 -13.519 1.00 84.19 252 SER A O 1
ATOM 1907 N N . LEU A 1 253 ? -6.182 10.376 -11.266 1.00 87.44 253 LEU A N 1
ATOM 1908 C CA . LEU A 1 253 ? -4.780 10.647 -10.951 1.00 87.44 253 LEU A CA 1
ATOM 1909 C C . LEU A 1 253 ? -4.129 9.479 -10.205 1.00 87.44 253 LEU A C 1
ATOM 1911 O O . LEU A 1 253 ? -3.252 8.820 -10.760 1.00 87.44 253 LEU A O 1
ATOM 1915 N N . LEU A 1 254 ? -4.583 9.194 -8.980 1.00 88.81 254 LEU A N 1
ATOM 1916 C CA . LEU A 1 254 ? -3.867 8.297 -8.063 1.00 88.81 254 LEU A CA 1
ATOM 1917 C C . LEU A 1 254 ? -3.797 6.855 -8.571 1.00 88.81 254 LEU A C 1
ATOM 1919 O O . LEU A 1 254 ? -2.778 6.195 -8.413 1.00 88.81 254 LEU A O 1
ATOM 1923 N N . GLU A 1 255 ? -4.847 6.359 -9.226 1.00 89.50 255 GLU A N 1
ATOM 1924 C CA . GLU A 1 255 ? -4.866 4.987 -9.748 1.00 89.50 255 GLU A CA 1
ATOM 1925 C C . GLU A 1 255 ? -3.741 4.716 -10.755 1.00 89.50 255 GLU A C 1
ATOM 1927 O O . GLU A 1 255 ? -3.281 3.586 -10.902 1.00 89.50 255 GLU A O 1
ATOM 1932 N N . ARG A 1 256 ? -3.257 5.767 -11.420 1.00 90.69 256 ARG A N 1
ATOM 1933 C CA . ARG A 1 256 ? -2.231 5.688 -12.462 1.00 90.69 256 ARG A CA 1
ATOM 1934 C C . ARG A 1 256 ? -0.812 5.593 -11.894 1.00 90.69 256 ARG A C 1
ATOM 1936 O O . ARG A 1 256 ? 0.087 5.198 -12.628 1.00 90.69 256 ARG A O 1
ATOM 1943 N N . SER A 1 257 ? -0.611 5.940 -10.622 1.00 90.75 257 SER A N 1
ATOM 1944 C CA . SER A 1 257 ? 0.679 5.876 -9.915 1.00 90.75 257 SER A CA 1
ATOM 1945 C C . SER A 1 257 ? 0.744 4.762 -8.861 1.00 90.75 257 SER A C 1
ATOM 1947 O O . SER A 1 257 ? 1.797 4.516 -8.273 1.00 90.75 257 SER A O 1
ATOM 1949 N N . ARG A 1 258 ? -0.358 4.036 -8.633 1.00 92.62 258 ARG A N 1
ATOM 1950 C CA . ARG A 1 258 ? -0.420 2.942 -7.656 1.00 92.62 258 ARG A CA 1
ATOM 1951 C C . ARG A 1 258 ? 0.196 1.648 -8.169 1.00 92.62 258 ARG A C 1
ATOM 1953 O O . ARG A 1 258 ? -0.169 1.114 -9.214 1.00 92.62 258 ARG A O 1
ATOM 1960 N N . THR A 1 259 ? 1.081 1.100 -7.349 1.00 93.88 259 THR A N 1
ATOM 1961 C CA . THR A 1 259 ? 1.667 -0.230 -7.496 1.00 93.88 259 THR A CA 1
ATOM 1962 C C . THR A 1 259 ? 0.845 -1.247 -6.719 1.00 93.88 259 THR A C 1
ATOM 1964 O O . THR A 1 259 ? 0.549 -1.030 -5.544 1.00 93.88 259 THR A O 1
ATOM 1967 N N . TYR A 1 260 ? 0.528 -2.379 -7.349 1.00 92.31 260 TYR A N 1
ATOM 1968 C CA . TYR A 1 260 ? -0.288 -3.445 -6.760 1.00 92.31 260 TYR A CA 1
ATOM 1969 C C . TYR A 1 260 ? 0.440 -4.786 -6.753 1.00 92.31 260 TYR A C 1
ATOM 1971 O O . TYR A 1 260 ? 1.183 -5.106 -7.683 1.00 92.31 260 TYR A O 1
ATOM 1979 N N . VAL A 1 261 ? 0.152 -5.613 -5.747 1.00 90.75 261 VAL A N 1
ATOM 1980 C CA . VAL A 1 261 ? 0.476 -7.045 -5.784 1.00 90.75 261 VAL A CA 1
ATOM 1981 C C . VAL A 1 261 ? -0.544 -7.740 -6.687 1.00 90.75 261 VAL A C 1
ATOM 1983 O O . VAL A 1 261 ? -1.737 -7.738 -6.393 1.00 90.75 261 VAL A O 1
ATOM 1986 N N . VAL A 1 262 ? -0.083 -8.320 -7.793 1.00 91.12 262 VAL A N 1
ATOM 1987 C CA . VAL A 1 262 ? -0.938 -8.913 -8.841 1.00 91.12 262 VAL A CA 1
ATOM 1988 C C . VAL A 1 262 ? -0.939 -10.439 -8.839 1.00 91.12 262 VAL A C 1
ATOM 1990 O O . VAL A 1 262 ? -1.718 -11.055 -9.562 1.00 91.12 262 VAL A O 1
ATOM 1993 N N . GLY A 1 263 ? -0.089 -11.068 -8.031 1.00 87.62 263 GLY A N 1
ATOM 1994 C CA . GLY A 1 263 ? -0.055 -12.519 -7.926 1.00 87.62 263 GLY A CA 1
ATOM 1995 C C . GLY A 1 263 ? 1.082 -13.036 -7.061 1.00 87.62 263 GLY A C 1
ATOM 1996 O O . GLY A 1 263 ? 1.766 -12.283 -6.367 1.00 87.62 263 GLY A O 1
ATOM 1997 N N . SER A 1 264 ? 1.282 -14.346 -7.134 1.00 87.31 264 SER A N 1
ATOM 1998 C CA . SER A 1 264 ? 2.384 -15.048 -6.489 1.00 87.31 264 SER A CA 1
ATOM 1999 C C . SER A 1 264 ? 3.385 -15.535 -7.537 1.00 87.31 264 SER A C 1
ATOM 2001 O O . SER A 1 264 ? 2.990 -15.980 -8.611 1.00 87.31 264 SER A O 1
ATOM 2003 N N . ALA A 1 265 ? 4.672 -15.447 -7.213 1.00 86.50 265 ALA A N 1
ATOM 2004 C CA . ALA A 1 265 ? 5.784 -16.022 -7.965 1.00 86.50 265 ALA A CA 1
ATOM 2005 C C . ALA A 1 265 ? 6.288 -17.347 -7.353 1.00 86.50 265 ALA A C 1
ATOM 2007 O O . ALA A 1 265 ? 7.348 -17.832 -7.751 1.00 86.50 265 ALA A O 1
ATOM 2008 N N . HIS A 1 266 ? 5.582 -17.916 -6.367 1.00 86.50 266 HIS A N 1
ATOM 2009 C CA . HIS A 1 266 ? 5.950 -19.206 -5.781 1.00 86.50 266 HIS A CA 1
ATOM 2010 C C . HIS A 1 266 ? 5.723 -20.343 -6.783 1.00 86.50 266 HIS A C 1
ATOM 2012 O O . HIS A 1 266 ? 4.787 -20.309 -7.583 1.00 86.50 266 HIS A O 1
ATOM 2018 N N . ALA A 1 267 ? 6.598 -21.348 -6.745 1.00 83.38 267 ALA A N 1
ATOM 2019 C CA . ALA A 1 267 ? 6.460 -22.519 -7.597 1.00 83.38 267 ALA A CA 1
ATOM 2020 C C . ALA A 1 267 ? 5.287 -23.393 -7.128 1.00 83.38 267 ALA A C 1
ATOM 2022 O O . ALA A 1 267 ? 4.926 -23.411 -5.949 1.00 83.38 267 ALA A O 1
ATOM 2023 N N . GLU A 1 268 ? 4.701 -24.142 -8.059 1.00 81.12 268 GLU A N 1
ATOM 2024 C CA . GLU A 1 268 ? 3.619 -25.070 -7.745 1.00 81.12 268 GLU A CA 1
ATOM 2025 C C . GLU A 1 268 ? 4.073 -26.076 -6.675 1.00 81.12 268 GLU A C 1
ATOM 2027 O O . GLU A 1 268 ? 5.100 -26.739 -6.814 1.00 81.12 268 GLU A O 1
ATOM 2032 N N . GLY A 1 269 ? 3.328 -26.154 -5.570 1.00 80.50 269 GLY A N 1
ATOM 2033 C CA . GLY A 1 269 ? 3.616 -27.083 -4.476 1.00 80.50 269 GLY A CA 1
ATOM 2034 C C . GLY A 1 269 ? 4.819 -26.722 -3.594 1.00 80.50 269 GLY A C 1
ATOM 2035 O O . GLY A 1 269 ? 5.210 -27.546 -2.770 1.00 80.50 269 GLY A O 1
ATOM 2036 N N . SER A 1 270 ? 5.395 -25.516 -3.695 1.00 81.00 270 SER A N 1
ATOM 2037 C CA . SER A 1 270 ? 6.607 -25.132 -2.945 1.00 81.00 270 SER A CA 1
ATOM 2038 C C . SER A 1 270 ? 6.400 -24.840 -1.446 1.00 81.00 270 SER A C 1
ATOM 2040 O O . SER A 1 270 ? 7.222 -24.159 -0.836 1.00 81.00 270 SER A O 1
ATOM 2042 N N . GLY A 1 271 ? 5.315 -25.330 -0.842 1.00 79.81 271 GLY A N 1
ATOM 2043 C CA . GLY A 1 271 ? 4.983 -25.138 0.573 1.00 79.81 271 GLY A CA 1
ATOM 2044 C C . GLY A 1 271 ? 4.012 -23.985 0.845 1.00 79.81 271 GLY A C 1
ATOM 2045 O O . GLY A 1 271 ? 3.268 -23.559 -0.037 1.00 79.81 271 GLY A O 1
ATOM 2046 N N . PHE A 1 272 ? 3.995 -23.512 2.096 1.00 77.56 272 PHE A N 1
ATOM 2047 C CA . PHE A 1 272 ? 3.115 -22.437 2.559 1.00 77.56 272 PHE A CA 1
ATOM 2048 C C . PHE A 1 272 ? 3.881 -21.110 2.584 1.00 77.56 272 PHE A C 1
ATOM 2050 O O . PHE A 1 272 ? 4.714 -20.922 3.472 1.00 77.56 272 PHE A O 1
ATOM 2057 N N . PRO A 1 273 ? 3.646 -20.203 1.624 1.00 77.69 273 PRO A N 1
ATOM 2058 C CA . PRO A 1 273 ? 4.263 -18.889 1.656 1.00 77.69 273 PRO A CA 1
ATOM 2059 C C . PRO A 1 273 ? 3.717 -18.061 2.817 1.00 77.69 273 PRO A C 1
ATOM 2061 O O . PRO A 1 273 ? 2.572 -18.236 3.243 1.00 77.69 273 PRO A O 1
ATOM 2064 N N . GLU A 1 274 ? 4.539 -17.143 3.318 1.00 76.88 274 GLU A N 1
ATOM 2065 C CA . GLU A 1 274 ? 4.103 -16.205 4.342 1.00 76.88 274 GLU A CA 1
ATOM 2066 C C . GLU A 1 274 ? 2.962 -15.333 3.810 1.00 76.88 274 GLU A C 1
ATOM 2068 O O . GLU A 1 274 ? 2.906 -14.961 2.635 1.00 76.88 274 GLU A O 1
ATOM 2073 N N . THR A 1 275 ? 2.025 -15.001 4.692 1.00 72.38 275 THR A N 1
ATOM 2074 C CA . THR A 1 275 ? 0.902 -14.123 4.371 1.00 72.38 275 THR A CA 1
ATOM 2075 C C . THR A 1 275 ? 0.860 -12.981 5.361 1.00 72.38 275 THR A C 1
ATOM 2077 O O . THR A 1 275 ? 0.970 -13.205 6.566 1.00 72.38 275 THR A O 1
ATOM 2080 N N . TRP A 1 276 ? 0.623 -11.768 4.870 1.00 71.75 276 TRP A N 1
ATOM 2081 C CA . TRP A 1 276 ? 0.395 -10.625 5.740 1.00 71.75 276 TRP A CA 1
ATOM 2082 C C . TRP A 1 276 ? -0.943 -10.805 6.458 1.00 71.75 276 TRP A C 1
ATOM 2084 O O . TRP A 1 276 ? -2.001 -10.868 5.819 1.00 71.75 276 TRP A O 1
ATOM 2094 N N . ILE A 1 277 ? -0.889 -10.896 7.788 1.00 63.94 277 ILE A N 1
ATOM 2095 C CA . ILE A 1 277 ? -2.081 -10.899 8.629 1.00 63.94 277 ILE A CA 1
ATOM 2096 C C . ILE A 1 277 ? -2.587 -9.462 8.667 1.00 63.94 277 ILE A C 1
ATOM 2098 O O . ILE A 1 277 ? -2.121 -8.629 9.437 1.00 63.94 277 ILE A O 1
ATOM 2102 N N . ASP A 1 278 ? -3.577 -9.183 7.828 1.00 57.91 278 ASP A N 1
ATOM 2103 C CA . ASP A 1 278 ? -4.468 -8.062 8.071 1.00 57.91 278 ASP A CA 1
ATOM 2104 C C . ASP A 1 278 ? -5.158 -8.392 9.405 1.00 57.91 278 ASP A C 1
ATOM 2106 O O . ASP A 1 278 ? -5.882 -9.386 9.482 1.00 57.91 278 ASP A O 1
ATOM 2110 N N . GLN A 1 279 ? -4.861 -7.668 10.486 1.00 56.25 279 GLN A N 1
ATOM 2111 C CA . GLN A 1 279 ? -5.631 -7.756 11.729 1.00 56.25 279 GLN A CA 1
ATOM 2112 C C . GLN A 1 279 ? -6.761 -6.720 11.637 1.00 56.25 279 GLN A C 1
ATOM 2114 O O . GLN A 1 279 ? -6.616 -5.619 12.161 1.00 56.25 279 GLN A O 1
ATOM 2119 N N . PRO A 1 280 ? -7.907 -7.022 10.984 1.00 52.59 280 PRO A N 1
ATOM 2120 C CA . PRO A 1 280 ? -9.006 -6.066 10.864 1.00 52.59 280 PRO A CA 1
ATOM 2121 C C . PRO A 1 280 ? -9.721 -5.849 12.199 1.00 52.59 280 PRO A C 1
ATOM 2123 O O . PRO A 1 280 ? -10.653 -5.053 12.259 1.00 52.59 280 PRO A O 1
ATOM 2126 N N . TYR A 1 281 ? -9.357 -6.612 13.231 1.00 53.66 281 TYR A N 1
ATOM 2127 C CA . TYR A 1 281 ? -9.979 -6.590 14.539 1.00 53.66 281 TYR A CA 1
ATOM 2128 C C . TYR A 1 281 ? -9.097 -5.805 15.493 1.00 53.66 281 TYR A C 1
ATOM 2130 O O . TYR A 1 281 ? -8.082 -6.304 15.974 1.00 53.66 281 TYR A O 1
ATOM 2138 N N . GLN A 1 282 ? -9.529 -4.593 15.812 1.00 55.28 282 GLN A N 1
ATOM 2139 C CA . GLN A 1 282 ? -9.051 -3.932 17.011 1.00 55.28 282 GLN A CA 1
ATOM 2140 C C . GLN A 1 282 ? -9.905 -4.440 18.175 1.00 55.28 282 GLN A C 1
ATOM 2142 O O . GLN A 1 282 ? -11.132 -4.311 18.161 1.00 55.28 282 GLN A O 1
ATOM 2147 N N . SER A 1 283 ? -9.264 -5.060 19.166 1.00 54.72 283 SER A N 1
ATOM 2148 C CA . SER A 1 283 ? -9.932 -5.355 20.433 1.00 54.72 283 SER A CA 1
ATOM 2149 C C . SER A 1 283 ? -10.076 -4.041 21.174 1.00 54.72 283 SER A C 1
ATOM 2151 O O . SER A 1 283 ? -9.077 -3.452 21.580 1.00 54.72 283 SER A O 1
ATOM 2153 N N . ASN A 1 284 ? -11.308 -3.563 21.305 1.00 55.09 284 ASN A N 1
ATOM 2154 C CA . ASN A 1 284 ? -11.592 -2.426 22.154 1.00 55.09 284 ASN A CA 1
ATOM 2155 C C . ASN A 1 284 ? -12.384 -2.897 23.373 1.00 55.09 284 ASN A C 1
ATOM 2157 O O . ASN A 1 284 ? -13.210 -3.812 23.288 1.00 55.09 284 ASN A O 1
ATOM 2161 N N . HIS A 1 285 ? -12.080 -2.302 24.518 1.00 58.53 285 HIS A N 1
ATOM 2162 C CA . HIS A 1 285 ? -12.620 -2.707 25.805 1.00 58.53 285 HIS A CA 1
ATOM 2163 C C . HIS A 1 285 ? -13.688 -1.696 26.218 1.00 58.53 285 HIS A C 1
ATOM 2165 O O . HIS A 1 285 ? -13.481 -0.487 26.155 1.00 58.53 285 HIS A O 1
ATOM 2171 N N . GLY A 1 286 ? -14.858 -2.189 26.605 1.00 54.97 286 GLY A N 1
ATOM 2172 C CA . GLY A 1 286 ? -15.874 -1.406 27.288 1.00 54.97 286 GLY A CA 1
ATOM 2173 C C . GLY A 1 286 ? -15.740 -1.588 28.793 1.00 54.97 286 GLY A C 1
ATOM 2174 O O . GLY A 1 286 ? -15.546 -2.703 29.281 1.00 54.97 286 GLY A O 1
ATOM 2175 N N . LEU A 1 287 ? -15.865 -0.490 29.527 1.00 60.06 287 LEU A N 1
ATOM 2176 C CA . LEU A 1 287 ? -15.929 -0.506 30.983 1.00 60.06 287 LEU A CA 1
ATOM 2177 C C . LEU A 1 287 ? -17.361 -0.828 31.436 1.00 60.06 287 LEU A C 1
ATOM 2179 O O . LEU A 1 287 ? -18.336 -0.433 30.794 1.00 60.06 287 LEU A O 1
ATOM 2183 N N . THR A 1 288 ? -17.501 -1.554 32.545 1.00 59.38 288 THR A N 1
ATOM 2184 C CA . THR A 1 288 ? -18.798 -1.801 33.191 1.00 59.38 288 THR A CA 1
ATOM 2185 C C . THR A 1 288 ? -19.025 -0.778 34.300 1.00 59.38 288 THR A C 1
ATOM 2187 O O . THR A 1 288 ? -18.236 -0.722 35.243 1.00 59.38 288 THR A O 1
ATOM 2190 N N . GLN A 1 289 ? -20.110 -0.007 34.225 1.00 61.72 289 GLN A N 1
ATOM 2191 C CA . GLN A 1 289 ? -20.496 0.936 35.276 1.00 61.72 289 GLN A CA 1
ATOM 2192 C C . GLN A 1 289 ? -21.373 0.242 36.330 1.00 61.72 289 GLN A C 1
ATOM 2194 O O . GLN A 1 289 ? -22.253 -0.553 36.000 1.00 61.72 289 GLN A O 1
ATOM 2199 N N . ILE A 1 290 ? -21.128 0.536 37.611 1.00 74.25 290 ILE A N 1
ATOM 2200 C CA . ILE A 1 290 ? -21.964 0.077 38.729 1.00 74.25 290 ILE A CA 1
ATOM 2201 C C . ILE A 1 290 ? -22.748 1.276 39.255 1.00 74.25 290 ILE A C 1
ATOM 2203 O O . ILE A 1 290 ? -22.169 2.172 39.868 1.00 74.25 290 ILE A O 1
ATOM 2207 N N . TRP A 1 291 ? -24.066 1.267 39.075 1.00 72.69 291 TRP A N 1
ATOM 2208 C CA . TRP A 1 291 ? -24.944 2.287 39.644 1.00 72.69 291 TRP A CA 1
ATOM 2209 C C . TRP A 1 291 ? -25.191 2.025 41.129 1.00 72.69 291 TRP A C 1
ATOM 2211 O O . TRP A 1 291 ? -25.494 0.902 41.542 1.00 72.69 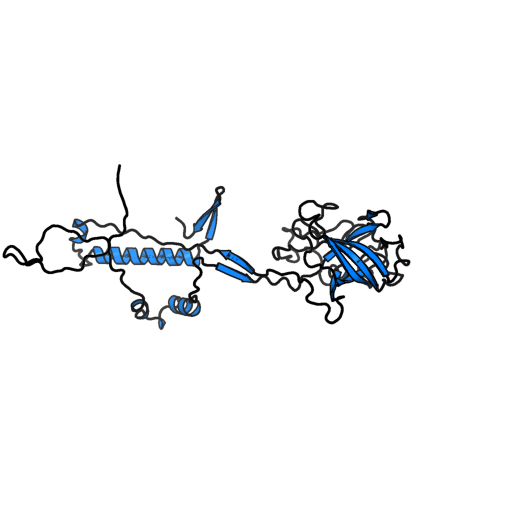291 TRP A O 1
ATOM 2221 N N . LYS A 1 292 ? -25.083 3.075 41.945 1.00 79.69 292 LYS A N 1
ATOM 2222 C CA . LYS A 1 292 ? -25.387 3.031 43.379 1.00 79.69 292 LYS A CA 1
ATOM 2223 C C . LYS A 1 292 ? -26.259 4.224 43.744 1.00 79.69 292 LYS A C 1
ATOM 2225 O O . LYS A 1 292 ? -25.777 5.347 43.770 1.00 79.69 292 LYS A O 1
ATOM 2230 N N . THR A 1 293 ? -27.510 3.960 44.103 1.00 79.69 293 THR A N 1
ATOM 2231 C CA . THR A 1 293 ? -28.424 4.977 44.638 1.00 79.69 293 THR A CA 1
ATOM 2232 C C . THR A 1 293 ? -28.618 4.705 46.125 1.00 79.69 293 THR A C 1
ATOM 2234 O O . THR A 1 293 ? -29.022 3.608 46.518 1.00 79.69 293 THR A O 1
ATOM 2237 N N . SER A 1 294 ? -28.259 5.668 46.974 1.00 84.00 294 SER A N 1
ATOM 2238 C CA . SER A 1 294 ? -28.354 5.518 48.426 1.00 84.00 294 SER A CA 1
ATOM 2239 C C . SER A 1 294 ? -29.759 5.865 48.923 1.00 84.00 294 SER A C 1
ATOM 2241 O O . SER A 1 294 ? -30.383 6.835 48.498 1.00 84.00 294 SER A O 1
ATOM 2243 N N . MET A 1 295 ? -30.262 5.067 49.864 1.00 81.94 295 MET A N 1
ATOM 2244 C CA . MET A 1 295 ? -31.460 5.385 50.634 1.00 81.94 295 MET A CA 1
ATOM 2245 C C . MET A 1 295 ? -31.117 5.291 52.115 1.00 81.94 295 MET A C 1
ATOM 2247 O O . MET A 1 295 ? -30.664 4.250 52.590 1.00 81.94 295 MET A O 1
ATOM 2251 N N . ALA A 1 296 ? -31.355 6.375 52.845 1.00 82.44 296 ALA A N 1
ATOM 2252 C CA . ALA A 1 296 ? -31.195 6.431 54.289 1.00 82.44 296 ALA A CA 1
ATOM 2253 C C . ALA A 1 296 ? -32.511 6.879 54.925 1.00 82.44 296 ALA A C 1
ATOM 2255 O O . ALA A 1 296 ? -33.179 7.780 54.422 1.00 82.44 296 ALA A O 1
ATOM 2256 N N . MET A 1 297 ? -32.890 6.234 56.027 1.00 82.19 297 MET A N 1
ATOM 2257 C CA . MET A 1 297 ? -34.115 6.549 56.754 1.00 82.19 297 MET A CA 1
ATOM 2258 C C . MET A 1 297 ? -33.944 6.218 58.237 1.00 82.19 297 MET A C 1
ATOM 2260 O O . MET A 1 297 ? -33.319 5.217 58.586 1.00 82.19 297 MET A O 1
ATOM 2264 N N . THR A 1 298 ? -34.493 7.056 59.115 1.00 82.44 298 THR A N 1
ATOM 2265 C CA . THR A 1 298 ? -34.463 6.832 60.567 1.00 82.44 298 THR A CA 1
ATOM 2266 C C . THR A 1 298 ? -35.621 5.931 61.006 1.00 82.44 298 THR A C 1
ATOM 2268 O O . THR A 1 298 ? -36.681 5.905 60.378 1.00 82.44 298 THR A O 1
ATOM 2271 N N . ASN A 1 299 ? -35.456 5.204 62.117 1.00 78.81 299 ASN A N 1
ATOM 2272 C CA . ASN A 1 299 ? -36.525 4.355 62.665 1.00 78.81 299 ASN A CA 1
ATOM 2273 C C . ASN A 1 299 ? -37.787 5.157 63.026 1.00 78.81 299 ASN A C 1
ATOM 2275 O O . ASN A 1 299 ? -38.891 4.637 62.887 1.00 78.81 299 ASN A O 1
ATOM 2279 N N . THR A 1 300 ? -37.631 6.425 63.417 1.00 77.69 300 THR A N 1
ATOM 2280 C CA . THR A 1 300 ? -38.745 7.343 63.686 1.00 77.69 300 THR A CA 1
ATOM 2281 C C . THR A 1 300 ? -39.549 7.625 62.422 1.00 77.69 300 THR A C 1
ATOM 2283 O O . THR A 1 300 ? -40.762 7.451 62.429 1.00 77.69 300 THR A O 1
ATOM 2286 N N . ALA A 1 301 ? -38.883 7.964 61.313 1.00 73.81 301 ALA A N 1
ATOM 2287 C CA . ALA A 1 301 ? -39.553 8.175 60.032 1.00 73.81 301 ALA A CA 1
ATOM 2288 C C . ALA A 1 301 ? -40.228 6.889 59.519 1.00 73.81 301 ALA A C 1
ATOM 2290 O O . ALA A 1 301 ? -41.220 6.937 58.800 1.00 73.81 301 ALA A O 1
ATOM 2291 N N . ARG A 1 302 ? -39.704 5.703 59.865 1.00 73.88 302 ARG A N 1
ATOM 2292 C CA . ARG A 1 302 ? -40.296 4.426 59.427 1.00 73.88 302 ARG A CA 1
ATOM 2293 C C . ARG A 1 302 ? -41.614 4.121 60.143 1.00 73.88 302 ARG A C 1
ATOM 2295 O O . ARG A 1 302 ? -42.439 3.393 59.600 1.00 73.88 302 ARG A O 1
ATOM 2302 N N . ALA A 1 303 ? -41.795 4.662 61.346 1.00 75.69 303 ALA A N 1
ATOM 2303 C CA . ALA A 1 303 ? -43.000 4.501 62.154 1.00 75.69 303 ALA A CA 1
ATOM 2304 C C . ALA A 1 303 ? -44.072 5.568 61.865 1.00 75.69 303 ALA A C 1
ATOM 2306 O O . ALA A 1 303 ? -45.209 5.418 62.312 1.00 75.69 303 ALA A O 1
ATOM 2307 N N . THR A 1 304 ? -43.741 6.641 61.137 1.00 72.56 304 THR A N 1
ATOM 2308 C CA . THR A 1 304 ? -44.711 7.689 60.800 1.00 72.56 304 THR A CA 1
ATOM 2309 C C . THR A 1 304 ? -45.626 7.249 59.661 1.00 72.56 304 THR A C 1
ATOM 2311 O O . THR A 1 304 ? -45.163 6.876 58.584 1.00 72.56 304 THR A O 1
ATOM 2314 N N . VAL A 1 305 ? -46.934 7.335 59.901 1.00 73.31 305 VAL A N 1
ATOM 2315 C CA . VAL A 1 305 ? -47.989 7.135 58.901 1.00 73.31 305 VAL A CA 1
ATOM 2316 C C . VAL A 1 305 ? -48.386 8.509 58.366 1.00 73.31 305 VAL A C 1
ATOM 2318 O O . VAL A 1 305 ? -48.765 9.383 59.149 1.00 73.31 305 VAL A O 1
ATOM 2321 N N . LEU A 1 306 ? -48.287 8.723 57.052 1.00 70.19 306 LEU A N 1
ATOM 2322 C CA . LEU A 1 306 ? -48.722 9.973 56.432 1.00 70.19 306 LEU A CA 1
ATOM 2323 C C . LEU A 1 306 ? -50.194 9.911 56.024 1.00 70.19 306 LEU A C 1
ATOM 2325 O O . LEU A 1 306 ? -50.786 8.851 55.843 1.00 70.19 306 LEU A O 1
ATOM 2329 N N . LYS A 1 307 ? -50.785 11.092 55.831 1.00 70.25 307 LYS A N 1
ATOM 2330 C CA . LYS A 1 307 ? -52.193 11.254 55.443 1.00 70.25 307 LYS A CA 1
ATOM 2331 C C . LYS A 1 307 ? -52.533 10.628 54.082 1.00 70.25 307 LYS A C 1
ATOM 2333 O O . LYS A 1 307 ? -53.686 10.275 53.861 1.00 70.25 307 LYS A O 1
ATOM 2338 N N . PHE A 1 308 ? -51.555 10.516 53.181 1.00 68.19 308 PHE A N 1
ATOM 2339 C CA . PHE A 1 308 ? -51.761 10.079 51.795 1.00 68.19 308 PHE A CA 1
ATOM 2340 C C . PHE A 1 308 ? -51.110 8.732 51.452 1.00 68.19 308 PHE A C 1
ATOM 2342 O O . PHE A 1 308 ? -51.492 8.122 50.460 1.00 68.19 308 PHE A O 1
ATOM 2349 N N . GLU A 1 309 ? -50.173 8.235 52.265 1.00 67.56 309 GLU A N 1
ATOM 2350 C CA . GLU A 1 309 ? -49.572 6.910 52.089 1.00 67.56 309 GLU A CA 1
ATOM 2351 C C . GLU A 1 309 ? -49.284 6.289 53.459 1.00 67.56 309 GLU A C 1
ATOM 2353 O O . GLU A 1 309 ? -48.799 6.956 54.375 1.00 67.56 309 GLU A O 1
ATOM 2358 N N . SER A 1 310 ? -49.594 5.000 53.620 1.00 73.31 310 SER A N 1
ATOM 2359 C CA . SER A 1 310 ? -49.523 4.349 54.934 1.00 73.31 310 SER A CA 1
ATOM 2360 C C . SER A 1 310 ? -48.093 4.031 55.389 1.00 73.31 310 SER A C 1
ATOM 2362 O O . SER A 1 310 ? -47.898 3.624 56.532 1.00 73.31 310 SER A O 1
ATOM 2364 N N . SER A 1 311 ? -47.101 4.151 54.498 1.00 77.44 311 SER A N 1
ATOM 2365 C CA . SER A 1 311 ? -45.705 3.802 54.762 1.00 77.44 311 SER A CA 1
ATOM 2366 C C . SER A 1 311 ? -44.746 4.722 54.011 1.00 77.44 311 SER A C 1
ATOM 2368 O O . SER A 1 311 ? -44.590 4.614 52.795 1.00 77.44 311 SER A O 1
ATOM 2370 N N . GLU A 1 312 ? -44.021 5.553 54.758 1.00 78.69 312 GLU A N 1
ATOM 2371 C CA . GLU A 1 312 ? -42.963 6.410 54.206 1.00 78.69 312 GLU A CA 1
ATOM 2372 C C . GLU A 1 312 ? -41.814 5.621 53.579 1.00 78.69 312 GLU A C 1
ATOM 2374 O O . GLU A 1 312 ? -41.182 6.066 52.623 1.00 78.69 312 GLU A O 1
ATOM 2379 N N . TRP A 1 313 ? -41.577 4.404 54.069 1.00 79.19 313 TRP A N 1
ATOM 2380 C CA . TRP A 1 313 ? -40.587 3.510 53.484 1.00 79.19 313 TRP A CA 1
ATOM 2381 C C . TRP A 1 313 ? -40.949 3.140 52.044 1.00 79.19 313 TRP A C 1
ATOM 2383 O O . TRP A 1 313 ? -40.099 3.202 51.162 1.00 79.19 313 TRP A O 1
ATOM 2393 N N . ALA A 1 314 ? -42.211 2.778 51.796 1.00 80.25 314 ALA A N 1
ATOM 2394 C CA . ALA A 1 314 ? -42.665 2.397 50.463 1.00 80.25 314 ALA A CA 1
ATOM 2395 C C . ALA A 1 314 ? -42.603 3.575 49.478 1.00 80.25 314 ALA A C 1
ATOM 2397 O O . ALA A 1 314 ? -42.224 3.376 48.321 1.00 80.25 314 ALA A O 1
ATOM 2398 N N . ARG A 1 315 ? -42.914 4.789 49.950 1.00 82.94 315 ARG A N 1
ATOM 2399 C CA . ARG A 1 315 ? -42.835 6.021 49.157 1.00 82.94 315 ARG A CA 1
ATOM 2400 C C . ARG A 1 315 ? -41.416 6.321 48.698 1.00 82.94 315 ARG A C 1
ATOM 2402 O O . ARG A 1 315 ? -41.143 6.365 47.501 1.00 82.94 315 ARG A O 1
ATOM 2409 N N . VAL A 1 316 ? -40.507 6.471 49.664 1.00 84.12 316 VAL A N 1
ATOM 2410 C CA . VAL A 1 316 ? -39.109 6.842 49.410 1.00 84.12 316 VAL A CA 1
ATOM 2411 C C . VAL A 1 316 ? -38.410 5.742 48.618 1.00 84.12 316 VAL A C 1
ATOM 2413 O O . VAL A 1 316 ? -37.633 6.035 47.716 1.00 84.12 316 VAL A O 1
ATOM 2416 N N . TRP A 1 317 ? -38.729 4.472 48.884 1.00 83.12 317 TRP A N 1
ATOM 2417 C CA . TRP A 1 317 ? -38.206 3.360 48.095 1.00 83.12 317 TRP A CA 1
ATOM 2418 C C . TRP A 1 317 ? -38.656 3.429 46.629 1.00 83.12 317 TRP A C 1
ATOM 2420 O O . TRP A 1 317 ? -37.845 3.207 45.732 1.00 83.12 317 TRP A O 1
ATOM 2430 N N . ARG A 1 318 ? -39.924 3.775 46.361 1.00 82.38 318 ARG A N 1
ATOM 2431 C CA . ARG A 1 318 ? -40.427 3.960 44.990 1.00 82.38 318 ARG A CA 1
ATOM 2432 C C . ARG A 1 318 ? -39.713 5.114 44.286 1.00 82.38 318 ARG A C 1
ATOM 2434 O O . ARG A 1 318 ? -39.280 4.935 43.153 1.00 82.38 318 ARG A O 1
ATOM 2441 N N . GLU A 1 319 ? -39.555 6.254 44.953 1.00 85.31 319 GLU A N 1
ATOM 2442 C CA . GLU A 1 319 ? -38.827 7.415 44.419 1.00 85.31 319 GLU A CA 1
ATOM 2443 C C . GLU A 1 319 ? -37.366 7.062 44.110 1.00 85.31 319 GLU A C 1
ATOM 2445 O O . GLU A 1 319 ? -36.895 7.302 43.000 1.00 85.31 319 GLU A O 1
ATOM 2450 N N . LYS A 1 320 ? -36.677 6.376 45.029 1.00 85.38 320 LYS A N 1
ATOM 2451 C CA . LYS A 1 320 ? -35.284 5.949 44.835 1.00 85.38 320 LYS A CA 1
ATOM 2452 C C . LYS A 1 320 ? -35.117 4.908 43.732 1.00 85.38 320 LYS A C 1
ATOM 2454 O O . LYS A 1 320 ? -34.108 4.924 43.034 1.00 85.38 320 LYS A O 1
ATOM 2459 N N . LEU A 1 321 ? -36.099 4.030 43.529 1.00 84.31 321 LEU A N 1
ATOM 2460 C CA . LEU A 1 321 ? -36.109 3.115 42.385 1.00 84.31 321 LEU A CA 1
ATOM 2461 C C . LEU A 1 321 ? -36.287 3.848 41.050 1.00 84.31 321 LEU A C 1
ATOM 2463 O O . LEU A 1 321 ? -35.721 3.410 40.049 1.00 84.31 321 LEU A O 1
ATOM 2467 N N . ILE A 1 322 ? -37.069 4.930 41.021 1.00 84.75 322 ILE A N 1
ATOM 2468 C CA . ILE A 1 322 ? -37.249 5.757 39.822 1.00 84.75 322 ILE A CA 1
ATOM 2469 C C . ILE A 1 322 ? -35.959 6.523 39.517 1.00 84.75 322 ILE A C 1
ATOM 2471 O O . ILE A 1 322 ? -35.496 6.465 38.382 1.00 84.75 322 ILE A O 1
ATOM 2475 N N . GLU A 1 323 ? -35.341 7.151 40.521 1.00 83.69 323 GLU A N 1
ATOM 2476 C CA . GLU A 1 323 ? -34.029 7.803 40.379 1.00 83.69 323 GLU A CA 1
ATOM 2477 C C . GLU A 1 323 ? -32.979 6.823 39.836 1.00 83.69 323 GLU A C 1
ATOM 2479 O O . GLU A 1 323 ? -32.331 7.101 38.833 1.00 83.69 323 GLU A O 1
ATOM 2484 N N . HIS A 1 324 ? -32.883 5.626 40.426 1.00 84.38 324 HIS A N 1
ATOM 2485 C CA . HIS A 1 324 ? -31.916 4.616 39.994 1.00 84.38 324 HIS A CA 1
ATOM 2486 C C . HIS A 1 324 ? -32.104 4.196 38.529 1.00 84.38 324 HIS A C 1
ATOM 2488 O O . HIS A 1 324 ? -31.129 3.990 37.809 1.00 84.38 324 HIS A O 1
ATOM 2494 N N . LYS A 1 325 ? -33.354 4.070 38.067 1.00 83.00 325 LYS A N 1
ATOM 2495 C CA . LYS A 1 325 ? -33.649 3.771 36.658 1.00 83.00 325 LYS A CA 1
ATOM 2496 C C . LYS A 1 325 ? -33.290 4.933 35.742 1.00 83.00 325 LYS A C 1
ATOM 2498 O O . LYS A 1 325 ? -32.722 4.701 34.680 1.00 83.00 325 LYS A O 1
ATOM 2503 N N . TRP A 1 326 ? -33.592 6.156 36.160 1.00 80.81 326 TRP A N 1
ATOM 2504 C CA . TRP A 1 326 ? -33.284 7.353 35.387 1.00 80.81 326 TRP A CA 1
ATOM 2505 C C . TRP A 1 326 ? -31.770 7.549 35.208 1.00 80.81 326 TRP A C 1
ATOM 2507 O O . TRP A 1 326 ? -31.317 7.856 34.102 1.00 80.81 326 TRP A O 1
ATOM 2517 N N . ASP A 1 327 ? -30.976 7.265 36.244 1.00 77.69 327 ASP A N 1
ATOM 2518 C CA . ASP A 1 327 ? -29.509 7.273 36.165 1.00 77.69 327 ASP A CA 1
ATOM 2519 C C . ASP A 1 327 ? -28.987 6.212 35.177 1.00 77.69 327 ASP A C 1
ATOM 2521 O O . ASP A 1 327 ? -28.083 6.475 34.374 1.00 77.69 327 ASP A O 1
ATOM 2525 N N . ILE A 1 328 ? -29.579 5.010 35.184 1.00 77.31 328 ILE A N 1
ATOM 2526 C CA . ILE A 1 328 ? -29.245 3.934 34.235 1.00 77.31 328 ILE A CA 1
ATOM 2527 C C . ILE A 1 328 ? -29.582 4.347 32.796 1.00 77.31 328 ILE A C 1
ATOM 2529 O O . ILE A 1 328 ? -28.756 4.184 31.900 1.00 77.31 328 ILE A O 1
ATOM 2533 N N . GLU A 1 329 ? -30.768 4.902 32.552 1.00 77.31 329 GLU A N 1
ATOM 2534 C CA . GLU A 1 329 ? -31.201 5.306 31.209 1.00 77.31 329 GLU A CA 1
ATOM 2535 C C . GLU A 1 329 ? -30.345 6.444 30.651 1.00 77.31 329 GLU A C 1
ATOM 2537 O O . GLU A 1 329 ? -29.869 6.369 29.516 1.00 77.31 329 GLU A O 1
ATOM 2542 N N . THR A 1 330 ? -30.088 7.469 31.463 1.00 71.62 330 THR A N 1
ATOM 2543 C CA . THR A 1 330 ? -29.302 8.636 31.046 1.00 71.62 330 THR A CA 1
ATOM 2544 C C . THR A 1 330 ? -27.854 8.247 30.746 1.00 71.62 330 THR A C 1
ATOM 2546 O O . THR A 1 330 ? -27.302 8.662 29.726 1.00 71.62 330 THR A O 1
ATOM 2549 N N . SER A 1 331 ? -27.248 7.400 31.587 1.00 68.50 331 SER A N 1
ATOM 2550 C CA . SER A 1 331 ? -25.878 6.912 31.371 1.00 68.50 331 SER A CA 1
ATOM 2551 C C . SER A 1 331 ? -25.747 5.992 30.153 1.00 68.50 331 SER A C 1
ATOM 2553 O O . SER A 1 331 ? -24.750 6.085 29.441 1.00 68.50 331 SER A O 1
ATOM 2555 N N . LEU A 1 332 ? -26.746 5.149 29.864 1.00 69.75 332 LEU A N 1
ATOM 2556 C CA . LEU A 1 332 ? -26.729 4.272 28.688 1.00 69.75 332 LEU A CA 1
ATOM 2557 C C . LEU A 1 332 ? -26.992 5.014 27.370 1.00 69.75 332 LEU A C 1
ATOM 2559 O O . LEU A 1 332 ? -26.434 4.622 26.346 1.00 69.75 332 LEU A O 1
ATOM 2563 N N . LEU A 1 333 ? -27.846 6.044 27.370 1.00 66.25 333 LEU A N 1
ATOM 2564 C CA . LEU A 1 333 ? -28.242 6.758 26.147 1.00 66.25 333 LEU A CA 1
ATOM 2565 C C . LEU A 1 333 ? -27.313 7.921 25.791 1.00 66.25 333 LEU A C 1
ATOM 2567 O O . LEU A 1 333 ? -27.078 8.167 24.608 1.00 66.25 333 LEU A O 1
ATOM 2571 N N . PHE A 1 334 ? -26.799 8.637 26.792 1.00 68.06 334 PHE A N 1
ATOM 2572 C CA . PHE A 1 334 ? -26.060 9.890 26.593 1.00 68.06 334 PHE A CA 1
ATOM 2573 C C . PHE A 1 334 ? -24.680 9.891 27.259 1.00 68.06 334 PHE A C 1
ATOM 2575 O O . PHE A 1 334 ? -24.048 10.940 27.380 1.00 68.06 334 PHE A O 1
ATOM 2582 N N . GLY A 1 335 ? -24.206 8.727 27.704 1.00 65.06 335 GLY A N 1
ATOM 2583 C CA . GLY A 1 335 ? -22.893 8.593 28.315 1.00 65.06 335 GLY A CA 1
ATOM 2584 C C . GLY A 1 335 ? -21.737 8.881 27.352 1.00 65.06 335 GLY A C 1
ATOM 2585 O O . GLY A 1 335 ? -21.793 8.555 26.167 1.00 65.06 335 GLY A O 1
ATOM 2586 N N . SER A 1 336 ? -20.662 9.475 27.870 1.00 63.62 336 SER A N 1
ATOM 2587 C CA . SER A 1 336 ? -19.432 9.782 27.134 1.00 63.62 336 SER A CA 1
ATOM 2588 C C . SER A 1 336 ? -18.211 9.337 27.942 1.00 63.62 336 SER A C 1
ATOM 2590 O O . SER A 1 336 ? -18.253 9.303 29.166 1.00 63.62 336 SER A O 1
ATOM 2592 N N . GLN A 1 337 ? -17.120 8.945 27.288 1.00 66.62 337 GLN A N 1
ATOM 2593 C CA . GLN A 1 337 ? -15.901 8.502 27.974 1.00 66.62 337 GLN A CA 1
ATOM 2594 C C . GLN A 1 337 ? -14.871 9.634 27.978 1.00 66.62 337 GLN A C 1
ATOM 2596 O O . GLN A 1 337 ? -14.689 10.311 26.967 1.00 66.62 337 GLN A O 1
ATOM 2601 N N . TYR A 1 338 ? -14.192 9.826 29.104 1.00 66.19 338 TYR A N 1
ATOM 2602 C CA . TYR A 1 338 ? -13.140 10.815 29.303 1.00 66.19 338 TYR A CA 1
ATOM 2603 C C . TYR A 1 338 ? -11.909 10.140 29.913 1.00 66.19 338 TYR A C 1
ATOM 2605 O O . TYR A 1 338 ? -12.023 9.207 30.698 1.00 66.19 338 TYR A O 1
ATOM 2613 N N . THR A 1 339 ? -10.714 10.576 29.541 1.00 69.12 339 THR A N 1
ATOM 2614 C CA . THR A 1 339 ? -9.464 10.130 30.168 1.00 69.12 339 THR A CA 1
ATOM 2615 C C . THR A 1 339 ? -8.705 11.374 30.589 1.00 69.12 339 THR A C 1
ATOM 2617 O O . THR A 1 339 ? -8.469 12.251 29.760 1.00 69.12 339 THR A O 1
ATOM 2620 N N . ASP A 1 340 ? -8.380 11.461 31.875 1.00 74.62 340 ASP A N 1
ATOM 2621 C CA . ASP A 1 340 ? -7.622 12.580 32.439 1.00 74.62 340 ASP A CA 1
ATOM 2622 C C . ASP A 1 340 ? -6.110 12.408 32.190 1.00 74.62 340 ASP A C 1
ATOM 2624 O O . ASP A 1 340 ? -5.652 11.333 31.787 1.00 74.62 340 ASP A O 1
ATOM 2628 N N . GLY A 1 341 ? -5.321 13.454 32.442 1.00 69.50 341 GLY A N 1
ATOM 2629 C CA . GLY A 1 341 ? -3.867 13.491 32.257 1.00 69.50 341 GLY A CA 1
ATOM 2630 C C . GLY A 1 341 ? -3.102 12.414 33.036 1.00 69.50 341 GLY A C 1
ATOM 2631 O O . GLY A 1 341 ? -2.052 11.970 32.579 1.00 69.50 341 GLY A O 1
ATOM 2632 N N . ASP A 1 342 ? -3.670 11.914 34.135 1.00 77.94 342 ASP A N 1
ATOM 2633 C CA . ASP A 1 342 ? -3.116 10.811 34.932 1.00 77.94 342 ASP A CA 1
ATOM 2634 C C . ASP A 1 342 ? -3.522 9.414 34.412 1.00 77.94 342 ASP A C 1
ATOM 2636 O O . ASP A 1 342 ? -3.351 8.407 35.098 1.00 77.94 342 ASP A O 1
ATOM 2640 N N . SER A 1 343 ? -4.078 9.322 33.196 1.00 71.19 343 SER A N 1
ATOM 2641 C CA . SER A 1 343 ? -4.577 8.076 32.579 1.00 71.19 343 SER A CA 1
ATOM 2642 C C . SER A 1 343 ? -5.732 7.402 33.334 1.00 71.19 343 SER A C 1
ATOM 2644 O O . SER A 1 343 ? -6.045 6.233 33.098 1.00 71.19 343 SER A O 1
ATOM 2646 N N . ILE A 1 344 ? -6.404 8.140 34.222 1.00 70.38 344 ILE A N 1
ATOM 2647 C CA . ILE A 1 344 ? -7.625 7.687 34.890 1.00 70.38 344 ILE A CA 1
ATOM 2648 C C . ILE A 1 344 ? -8.791 7.842 33.911 1.00 70.38 344 ILE A C 1
ATOM 2650 O O . ILE A 1 344 ? -9.048 8.930 33.390 1.00 70.38 344 ILE A O 1
ATOM 2654 N N . GLN A 1 345 ? -9.489 6.737 33.651 1.00 60.75 345 GLN A N 1
ATOM 2655 C CA . GLN A 1 345 ? -10.625 6.689 32.736 1.00 60.75 345 GLN A CA 1
ATOM 2656 C C . GLN A 1 345 ? -11.933 6.930 33.491 1.00 60.75 345 GLN A C 1
ATOM 2658 O O . GLN A 1 345 ? -12.274 6.209 34.428 1.00 60.75 345 GLN A O 1
ATOM 2663 N N . TYR A 1 346 ? -12.679 7.927 33.041 1.00 63.78 346 TYR A N 1
ATOM 2664 C CA . TYR A 1 346 ? -14.002 8.293 33.518 1.00 63.78 346 TYR A CA 1
ATOM 2665 C C . TYR A 1 346 ? -15.038 7.980 32.436 1.00 63.78 346 TYR A C 1
ATOM 2667 O O . TYR A 1 346 ? -14.791 8.146 31.243 1.00 63.78 346 TYR A O 1
ATOM 2675 N N . THR A 1 347 ? -16.232 7.559 32.835 1.00 56.69 347 THR A N 1
ATOM 2676 C CA . THR A 1 347 ? -17.365 7.367 31.924 1.00 56.69 347 THR A CA 1
ATOM 2677 C C . THR A 1 347 ? -18.538 8.187 32.454 1.00 56.69 347 THR A C 1
ATOM 2679 O O . THR A 1 347 ? -19.069 7.873 33.515 1.00 56.69 347 THR A O 1
ATOM 2682 N N . GLN A 1 348 ? -18.945 9.249 31.760 1.00 53.41 348 GLN A N 1
ATOM 2683 C CA . GLN A 1 348 ? -20.258 9.870 31.964 1.00 53.41 348 GLN A CA 1
ATOM 2684 C C . GLN A 1 348 ? -21.319 8.831 31.537 1.00 53.41 348 GLN A C 1
ATOM 2686 O O . GLN A 1 348 ? -21.108 8.183 30.521 1.00 53.41 348 GLN A O 1
ATOM 2691 N N . GLY A 1 349 ? -22.447 8.548 32.200 1.00 48.91 349 GLY A N 1
ATOM 2692 C CA . GLY A 1 349 ? -23.366 9.396 32.971 1.00 48.91 349 GLY A CA 1
ATOM 2693 C C . GLY A 1 349 ? -22.860 9.931 34.302 1.00 48.91 349 GLY A C 1
ATOM 2694 O O . GLY A 1 349 ? -22.920 9.254 35.322 1.00 48.91 349 GLY A O 1
ATOM 2695 N N . ALA A 1 350 ? -22.387 11.171 34.243 1.00 33.53 350 ALA A N 1
ATOM 2696 C CA . ALA A 1 350 ? -21.554 11.800 35.252 1.00 33.53 350 ALA A CA 1
ATOM 2697 C C . ALA A 1 350 ? -22.344 12.623 36.271 1.00 33.53 350 ALA A C 1
ATOM 2699 O O . ALA A 1 350 ? -22.919 13.656 35.928 1.00 33.53 350 ALA A O 1
ATOM 2700 N N . VAL A 1 351 ? -22.251 12.199 37.531 1.00 35.34 351 VAL A N 1
ATOM 2701 C CA . VAL A 1 351 ? -21.387 12.870 38.518 1.00 35.34 351 VAL A CA 1
ATOM 2702 C C . VAL A 1 351 ? -20.425 11.831 39.074 1.00 35.34 351 VAL A C 1
ATOM 2704 O O . VAL A 1 351 ? -20.900 10.707 39.356 1.00 35.34 351 VAL A O 1
#

Secondary structure (DSSP, 8-state):
--------PPP--------SSS-TT--------S-------TTGGGGS-GGG-HHHHHHHHS-PPP-S-SSEEEEEE---TT--EEEEEEEE-TTS-EESS--B-B-TTT--BGGG--TT-EEEEEEE-SS-TTS-----TT--SS--BTT-TT-------TTEEEEEEEE-TT---TTTTTSEEEEEEEEEEE-STTSSS-BTTB--EEEEEEEEEPPPTT--EEBTEETTEE-TTSSTT--B-SSS-TTTTGGGT-EEEEEE-PPTT-----------EEEEEEPPP---------HHHHHPPPSS-S-HHHHHHHHHHHHHHHHHHHHHHH--EEE-TT--EEESS--

Foldseek 3Di:
DDDDDDDDDDDDDDDDDDDDPDDPPPDPDDDPPDDDPDDPCVVVVVVPPCVVDVVSVVCVVVPDDDDPDPFDWDWDFFDPVPFFKWFFQWWAALVRDIARQWFWFAFNPPRQIFLRQFFFTKIKTWTWAQAALVGGPDLAAPPPPDFRFTQPQRGERPFDDAQFKKKFAFFAILALDLVRFSPKIWIWGFHDKARDPQNPPHDVNGRTIITMTGTRDDIPRRGRGGHQAHRSHRDLVSHHVPRTDSNDDCVRGNVRRIMHGPGGNDDVPNDDGDGDDSPSTDTDTDDDDDQDQDDDDDPVQQPDQDPVHGGPVVVVVVVSVVVSVVLVVCQVPPKDWDADPVRDIDIDVPD

Sequence (351 aa):
MSDFVSVITPNTDLTVADFDGRGPGTSTNLSTGDIRRKYNFGSRVSELSIPQDPFFRFLSQAAKKPTDDPQFKYTEKRPSFNKRYAYVMGYVQNDGQDEFADSTIEAYNDGGTGTSVAVGDTLKLYMAGDYKYQGNVQNVYGNTSNKVDVGASGTTPKFFLPGQLIKIPTMTDGASATTSWGASYILARISSVDASSYEGSAKDSKYPTVVECKVVKAPDSSYVGFAGYYNNNFGPGGAAGDEVVADQSIASLLERSRTYVVGSAHAEGSGFPETWIDQPYQSNHGLTQIWKTSMAMTNTARATVLKFESSEWARVWREKLIEHKWDIETSLLFGSQYTDGDSIQYTQGAV